Protein AF-B3MZW6-F1 (afdb_monomer_lite)

InterPro domains:
  IPR002181 Fibrinogen, alpha/beta/gamma chain, C-terminal globular domain [PF00147] (202-281)
  IPR002181 Fibrinogen, alpha/beta/gamma chain, C-terminal globular domain [PS51406] (181-281)
  IPR014716 Fibrinogen, alpha/beta/gamma chain, C-terminal globular, subdomain 1 [G3DSA:3.90.215.10] (98-284)
  IPR036056 Fibrinogen-like, C-terminal [SSF56496] (200-281)
  IPR050373 Fibrinogen C-terminal domain-containing protein [PTHR19143] (140-281)

Radius of gyration: 52.89 Å; chains: 1; bounding box: 131×51×150 Å

Organism: Drosophila ananassae (NCBI:txid7217)

Structure (mmCIF, N/CA/C/O backbone):
data_AF-B3MZW6-F1
#
_entry.id   AF-B3MZW6-F1
#
loop_
_atom_site.group_PDB
_atom_site.id
_atom_site.type_symbol
_atom_site.label_atom_id
_atom_site.label_alt_id
_atom_site.label_comp_id
_atom_site.label_asym_id
_atom_site.label_entity_id
_atom_site.label_seq_id
_atom_site.pdbx_PDB_ins_code
_atom_site.Cartn_x
_atom_site.Cartn_y
_atom_site.Cartn_z
_atom_site.occupancy
_atom_site.B_iso_or_equiv
_atom_site.auth_seq_id
_atom_site.auth_comp_id
_atom_site.auth_asym_id
_atom_site.auth_atom_id
_atom_site.pdbx_PDB_model_num
ATOM 1 N N . MET A 1 1 ? 26.100 -34.103 -34.563 1.00 40.66 1 MET A N 1
ATOM 2 C CA . MET A 1 1 ? 26.078 -34.242 -36.039 1.00 40.66 1 MET A CA 1
ATOM 3 C C . MET A 1 1 ? 27.331 -33.573 -36.585 1.00 40.66 1 MET A C 1
ATOM 5 O O . MET A 1 1 ? 27.747 -32.587 -35.992 1.00 40.66 1 MET A O 1
ATOM 9 N N . ILE A 1 2 ? 27.973 -34.129 -37.616 1.00 38.25 2 ILE A N 1
ATOM 10 C CA . ILE A 1 2 ? 29.274 -33.647 -38.118 1.00 38.25 2 ILE A CA 1
ATOM 11 C C . ILE A 1 2 ? 29.045 -32.911 -39.440 1.00 38.25 2 ILE A C 1
ATOM 13 O O . ILE A 1 2 ? 28.521 -33.504 -40.380 1.00 38.25 2 ILE A O 1
ATOM 17 N N . PHE A 1 3 ? 29.443 -31.640 -39.515 1.00 31.77 3 PHE A N 1
ATOM 18 C CA . PHE A 1 3 ? 29.425 -30.871 -40.761 1.00 31.77 3 PHE A CA 1
ATOM 19 C C . PHE A 1 3 ? 30.697 -31.164 -41.580 1.00 31.77 3 PHE A C 1
ATOM 21 O O . PHE A 1 3 ? 31.797 -31.054 -41.033 1.00 31.77 3 PHE A O 1
ATOM 28 N N . PRO A 1 4 ? 30.591 -31.530 -42.872 1.00 40.75 4 PRO A N 1
ATOM 29 C CA . PRO A 1 4 ? 31.757 -31.765 -43.715 1.00 40.75 4 PRO A CA 1
ATOM 30 C C . PRO A 1 4 ? 32.373 -30.436 -44.177 1.00 40.75 4 PRO A C 1
ATOM 32 O O . PRO A 1 4 ? 31.776 -29.695 -44.957 1.00 40.75 4 PRO A O 1
ATOM 35 N N . VAL A 1 5 ? 33.595 -30.145 -43.726 1.00 41.31 5 VAL A N 1
ATOM 36 C CA . VAL A 1 5 ? 34.389 -29.017 -44.239 1.00 41.31 5 VAL A CA 1
ATOM 37 C C . VAL A 1 5 ? 34.895 -29.363 -45.641 1.00 41.31 5 VAL A C 1
ATOM 39 O O . VAL A 1 5 ? 35.683 -30.293 -45.810 1.00 41.31 5 VAL A O 1
ATOM 42 N N . VAL A 1 6 ? 34.455 -28.611 -46.653 1.00 40.72 6 VAL A N 1
ATOM 43 C CA . VAL A 1 6 ? 34.886 -28.809 -48.046 1.00 40.72 6 VAL A CA 1
ATOM 44 C C . VAL A 1 6 ? 36.273 -28.197 -48.252 1.00 40.72 6 VAL A C 1
ATOM 46 O O . VAL A 1 6 ? 36.425 -26.998 -48.478 1.00 40.72 6 VAL A O 1
ATOM 49 N N . LEU A 1 7 ? 37.298 -29.045 -48.183 1.00 35.25 7 LEU A N 1
ATOM 50 C CA . LEU A 1 7 ? 38.681 -28.700 -48.514 1.00 35.25 7 LEU A CA 1
ATOM 51 C C . LEU A 1 7 ? 38.844 -28.547 -50.036 1.00 35.25 7 LEU A C 1
ATOM 53 O O . LEU A 1 7 ? 39.063 -29.522 -50.754 1.00 35.25 7 LEU A O 1
ATOM 57 N N . LEU A 1 8 ? 38.752 -27.310 -50.535 1.00 37.19 8 LEU A N 1
ATOM 58 C CA . LEU A 1 8 ? 39.084 -26.971 -51.923 1.00 37.19 8 LEU A CA 1
ATOM 59 C C . LEU A 1 8 ? 40.605 -27.013 -52.140 1.00 37.19 8 LEU A C 1
ATOM 61 O O . LEU A 1 8 ? 41.299 -26.001 -52.049 1.00 37.19 8 LEU A O 1
ATOM 65 N N . SER A 1 9 ? 41.132 -28.200 -52.439 1.00 40.62 9 SER A N 1
ATOM 66 C CA . SER A 1 9 ? 42.534 -28.393 -52.814 1.00 40.62 9 SER A CA 1
ATOM 67 C C . SER A 1 9 ? 42.806 -27.827 -54.213 1.00 40.62 9 SER A C 1
ATOM 69 O O . SER A 1 9 ? 42.625 -28.519 -55.217 1.00 40.62 9 SER A O 1
ATOM 71 N N . VAL A 1 10 ? 43.251 -26.570 -54.293 1.00 43.50 10 VAL A N 1
ATOM 72 C CA . VAL A 1 10 ? 43.685 -25.957 -55.558 1.00 43.50 10 VAL A CA 1
ATOM 73 C C . VAL A 1 10 ? 45.002 -26.599 -55.998 1.00 43.50 10 VAL A C 1
ATOM 75 O O . VAL A 1 10 ? 46.081 -26.235 -55.533 1.00 43.50 10 VAL A O 1
ATOM 78 N N . THR A 1 11 ? 44.924 -27.576 -56.901 1.00 42.22 11 THR A N 1
ATOM 79 C CA . THR A 1 11 ? 46.100 -28.190 -57.526 1.00 42.22 11 THR A CA 1
ATOM 80 C C . THR A 1 11 ? 46.767 -27.185 -58.459 1.00 42.22 11 THR A C 1
ATOM 82 O O . THR A 1 11 ? 46.321 -26.985 -59.590 1.00 42.22 11 THR A O 1
ATOM 85 N N . PHE A 1 12 ? 47.835 -26.549 -57.981 1.00 40.09 12 PHE A N 1
ATOM 86 C CA . PHE A 1 12 ? 48.619 -25.584 -58.747 1.00 40.09 12 PHE A CA 1
ATOM 87 C C . PHE A 1 12 ? 49.421 -26.305 -59.845 1.00 40.09 12 PHE A C 1
ATOM 89 O O . PHE A 1 12 ? 50.578 -26.680 -59.658 1.00 40.09 12 PHE A O 1
ATOM 96 N N . LEU A 1 13 ? 48.781 -26.549 -60.994 1.00 40.88 13 LEU A N 1
ATOM 97 C CA . LEU A 1 13 ? 49.430 -27.090 -62.189 1.00 40.88 13 LEU A CA 1
ATOM 98 C C . LEU A 1 13 ? 50.404 -26.048 -62.747 1.00 40.88 13 LEU A C 1
ATOM 100 O O . LEU A 1 13 ? 50.035 -25.186 -63.543 1.00 40.88 13 LEU A O 1
ATOM 104 N N . GLY A 1 14 ? 51.654 -26.136 -62.294 1.00 39.56 14 GLY A N 1
ATOM 105 C CA . GLY A 1 14 ? 52.754 -25.271 -62.703 1.00 39.56 14 GLY A CA 1
ATOM 106 C C . GLY A 1 14 ? 53.130 -25.462 -64.169 1.00 39.56 14 GLY A C 1
ATOM 107 O O . GLY A 1 14 ? 54.103 -26.147 -64.481 1.00 39.56 14 GLY A O 1
ATOM 108 N N . LEU A 1 15 ? 52.386 -24.819 -65.069 1.00 36.84 15 LEU A N 1
ATOM 109 C CA . LEU A 1 15 ? 52.834 -24.556 -66.431 1.00 36.84 15 LEU A CA 1
ATOM 110 C C . LEU A 1 15 ? 54.015 -23.581 -66.374 1.00 36.84 15 LEU A C 1
ATOM 112 O O . LEU A 1 15 ? 53.843 -22.365 -66.406 1.00 36.84 15 LEU A O 1
ATOM 116 N N . PHE A 1 16 ? 55.226 -24.135 -66.302 1.00 35.06 16 PHE A N 1
ATOM 117 C CA . PHE A 1 16 ? 56.477 -23.418 -66.543 1.00 35.06 16 PHE A CA 1
ATOM 118 C C . PHE A 1 16 ? 56.563 -22.993 -68.020 1.00 35.06 16 PHE A C 1
ATOM 120 O O . PHE A 1 16 ? 57.327 -23.544 -68.813 1.00 35.06 16 PHE A O 1
ATOM 127 N N . SER A 1 17 ? 55.787 -21.979 -68.403 1.00 38.22 17 SER A N 1
ATOM 128 C CA . SER A 1 17 ? 56.124 -21.150 -69.555 1.00 38.22 17 SER A CA 1
ATOM 129 C C . SER A 1 17 ? 57.350 -20.324 -69.175 1.00 38.22 17 SER A C 1
ATOM 131 O O . SER A 1 17 ? 57.230 -19.311 -68.487 1.00 38.22 17 SER A O 1
ATOM 133 N N . ALA A 1 18 ? 58.533 -20.779 -69.586 1.00 40.94 18 ALA A N 1
ATOM 134 C CA . ALA A 1 18 ? 59.780 -20.051 -69.396 1.00 40.94 18 ALA A CA 1
ATOM 135 C C . ALA A 1 18 ? 59.809 -18.801 -70.295 1.00 40.94 18 ALA A C 1
ATOM 137 O O . ALA A 1 18 ? 60.458 -18.779 -71.339 1.00 40.94 18 ALA A O 1
ATOM 138 N N . SER A 1 19 ? 59.090 -17.750 -69.892 1.00 38.69 19 SER A N 1
ATOM 139 C CA . SER A 1 19 ? 59.326 -16.402 -70.395 1.00 38.69 19 SER A CA 1
ATOM 140 C C . SER A 1 19 ? 60.716 -15.989 -69.931 1.00 38.69 19 SER A C 1
ATOM 142 O O . SER A 1 19 ? 60.921 -15.704 -68.749 1.00 38.69 19 SER A O 1
ATOM 144 N N . GLN A 1 20 ? 61.675 -16.007 -70.852 1.00 39.81 20 GLN A N 1
ATOM 145 C CA . GLN A 1 20 ? 63.033 -15.550 -70.603 1.00 39.81 20 GLN A CA 1
ATOM 146 C C . GLN A 1 20 ? 63.010 -14.027 -70.452 1.00 39.81 20 GLN A C 1
ATOM 148 O O . GLN A 1 20 ? 63.217 -13.294 -71.415 1.00 39.81 20 GLN A O 1
ATOM 153 N N . GLY A 1 21 ? 62.689 -13.569 -69.241 1.00 39.09 21 GLY A N 1
ATOM 154 C CA . GLY A 1 21 ? 62.811 -12.174 -68.856 1.00 39.09 21 GLY A CA 1
ATOM 155 C C . GLY A 1 21 ? 64.270 -11.773 -68.981 1.00 39.09 21 GLY A C 1
ATOM 156 O O . GLY A 1 21 ? 65.117 -12.247 -68.226 1.00 39.09 21 GLY A O 1
ATOM 157 N N . SER A 1 22 ? 64.566 -10.943 -69.972 1.00 41.94 22 SER A N 1
ATOM 158 C CA . SER A 1 22 ? 65.799 -10.181 -69.995 1.00 41.94 22 SER A CA 1
ATOM 159 C C . SER A 1 22 ? 65.722 -9.157 -68.870 1.00 41.94 22 SER A C 1
ATOM 161 O O . SER A 1 22 ? 64.914 -8.232 -68.941 1.00 41.94 22 SER A O 1
ATOM 163 N N . ASP A 1 23 ? 66.576 -9.308 -67.857 1.00 48.22 23 ASP A N 1
ATOM 164 C CA . ASP A 1 23 ? 66.904 -8.227 -66.924 1.00 48.22 23 ASP A CA 1
ATOM 165 C C . ASP A 1 23 ? 67.710 -7.151 -67.681 1.00 48.22 23 ASP A C 1
ATOM 167 O O . ASP A 1 23 ? 68.902 -6.943 -67.454 1.00 48.22 23 ASP A O 1
ATOM 171 N N . GLU A 1 24 ? 67.053 -6.479 -68.631 1.00 48.81 24 GLU A N 1
ATOM 172 C CA . GLU A 1 24 ? 67.493 -5.183 -69.129 1.00 48.81 24 GLU A CA 1
ATOM 173 C C . GLU A 1 24 ? 67.330 -4.196 -67.976 1.00 48.81 24 GLU A C 1
ATOM 175 O O . GLU A 1 24 ? 66.248 -3.674 -67.704 1.00 48.81 24 GLU A O 1
ATOM 180 N N . SER A 1 25 ? 68.425 -3.957 -67.259 1.00 54.03 25 SER A N 1
ATOM 181 C CA . SER A 1 25 ? 68.516 -2.827 -66.351 1.00 54.03 25 SER A CA 1
ATOM 182 C C . SER A 1 25 ? 68.416 -1.547 -67.179 1.00 54.03 25 SER A C 1
ATOM 184 O O . SER A 1 25 ? 69.373 -1.150 -67.842 1.00 54.03 25 SER A O 1
ATOM 186 N N . CYS A 1 26 ? 67.235 -0.922 -67.158 1.00 51.28 26 CYS A N 1
ATOM 187 C CA . CYS A 1 26 ? 66.922 0.323 -67.861 1.00 51.28 26 CYS A CA 1
ATOM 188 C C . CYS A 1 26 ? 67.719 1.518 -67.312 1.00 51.28 26 CYS A C 1
ATOM 190 O O . CYS A 1 26 ? 67.163 2.422 -66.695 1.00 51.28 26 CYS A O 1
ATOM 192 N N . TYR A 1 27 ? 69.026 1.526 -67.559 1.00 59.12 27 TYR A N 1
ATOM 193 C CA . TYR A 1 27 ? 69.884 2.694 -67.440 1.00 59.12 27 TYR A CA 1
ATOM 194 C C . TYR A 1 27 ? 69.720 3.546 -68.697 1.00 59.12 27 TYR A C 1
ATOM 196 O O . TYR A 1 27 ? 70.455 3.404 -69.675 1.00 59.12 27 TYR A O 1
ATOM 204 N N . LEU A 1 28 ? 68.715 4.417 -68.659 1.00 63.28 28 LEU A N 1
ATOM 205 C CA . LEU A 1 28 ? 68.629 5.568 -69.549 1.00 63.28 28 LEU A CA 1
ATOM 206 C C . LEU A 1 28 ? 69.824 6.502 -69.273 1.00 63.28 28 LEU A C 1
ATOM 208 O O . LEU A 1 28 ? 70.353 6.537 -68.160 1.00 63.28 28 LEU A O 1
ATOM 212 N N . SER A 1 29 ? 70.266 7.270 -70.270 1.00 65.50 29 SER A N 1
ATOM 213 C CA . SER A 1 29 ? 71.147 8.414 -69.997 1.00 65.50 29 SER A CA 1
ATOM 214 C C . SER A 1 29 ? 70.340 9.547 -69.356 1.00 65.50 29 SER A C 1
ATOM 216 O O . SER A 1 29 ? 69.155 9.670 -69.648 1.00 65.50 29 SER A O 1
ATOM 218 N N . GLU A 1 30 ? 70.963 10.412 -68.548 1.00 68.81 30 GLU A N 1
ATOM 219 C CA . GLU A 1 30 ? 70.274 11.522 -67.847 1.00 68.81 30 GLU A CA 1
ATOM 220 C C . GLU A 1 30 ? 69.387 12.357 -68.801 1.00 68.81 30 GLU A C 1
ATOM 222 O O . GLU A 1 30 ? 68.224 12.621 -68.517 1.00 68.81 30 GLU A O 1
ATOM 227 N N . GLU A 1 31 ? 69.892 12.654 -70.003 1.00 68.94 31 GLU A N 1
ATOM 228 C CA . GLU A 1 31 ? 69.176 13.368 -71.077 1.00 68.94 31 GLU A CA 1
ATOM 229 C C . GLU A 1 31 ? 67.913 12.628 -71.587 1.00 68.94 31 GLU A C 1
ATOM 231 O O . GLU A 1 31 ? 66.933 13.257 -71.977 1.00 68.94 31 GLU A O 1
ATOM 236 N N . GLN A 1 32 ? 67.896 11.290 -71.539 1.00 67.06 32 GLN A N 1
ATOM 237 C CA . GLN A 1 32 ? 66.731 10.459 -71.877 1.00 67.06 32 GLN A CA 1
ATOM 238 C C . GLN A 1 32 ? 65.770 10.279 -70.692 1.00 67.06 32 GLN A C 1
ATOM 240 O O . GLN A 1 32 ? 64.570 10.093 -70.908 1.00 67.06 32 GLN A O 1
ATOM 245 N N . GLU A 1 33 ? 66.266 10.337 -69.451 1.00 70.62 33 GLU A N 1
ATOM 246 C CA . GLU A 1 33 ? 65.410 10.390 -68.262 1.00 70.62 33 GLU A CA 1
ATOM 247 C C . GLU A 1 33 ? 64.618 11.701 -68.222 1.00 70.62 33 GLU A C 1
ATOM 249 O O . GLU A 1 33 ? 63.409 11.655 -68.000 1.00 70.62 33 GLU A O 1
ATOM 254 N N . ASP A 1 34 ? 65.251 12.840 -68.523 1.00 74.31 34 ASP A N 1
ATOM 255 C CA . ASP A 1 34 ? 64.592 14.152 -68.580 1.00 74.31 34 ASP A CA 1
ATOM 256 C C . ASP A 1 34 ? 63.523 14.233 -69.689 1.00 74.31 34 ASP A C 1
ATOM 258 O O . ASP A 1 34 ? 62.396 14.663 -69.421 1.00 74.31 34 ASP A O 1
ATOM 262 N N . ASP A 1 35 ? 63.809 13.758 -70.908 1.00 74.69 35 ASP A N 1
ATOM 263 C CA . ASP A 1 35 ? 62.818 13.686 -72.000 1.00 74.69 35 ASP A CA 1
ATOM 264 C C . ASP A 1 35 ? 61.629 12.774 -71.632 1.00 74.69 35 ASP A C 1
ATOM 266 O O . ASP A 1 35 ? 60.458 13.119 -71.836 1.00 74.69 35 ASP A O 1
ATOM 270 N N . CYS A 1 36 ? 61.908 11.612 -71.029 1.00 74.19 36 CYS A N 1
ATOM 271 C CA . CYS A 1 36 ? 60.875 10.692 -70.556 1.00 74.19 36 CYS A CA 1
ATOM 272 C C . CYS A 1 36 ? 60.046 11.314 -69.418 1.00 74.19 36 CYS A C 1
ATOM 274 O O . CYS A 1 36 ? 58.812 11.219 -69.414 1.00 74.19 36 CYS A O 1
ATOM 276 N N . ALA A 1 37 ? 60.693 12.015 -68.484 1.00 76.00 37 ALA A N 1
ATOM 277 C CA . ALA A 1 37 ? 60.047 12.726 -67.389 1.00 76.00 37 ALA A CA 1
ATOM 278 C C . ALA A 1 37 ? 59.168 13.878 -67.896 1.00 76.00 37 ALA A C 1
ATOM 280 O O . ALA A 1 37 ? 58.053 14.043 -67.397 1.00 76.00 37 ALA A O 1
ATOM 281 N N . ALA A 1 38 ? 59.593 14.625 -68.918 1.00 81.19 38 ALA A N 1
ATOM 282 C CA . ALA A 1 38 ? 58.803 15.698 -69.521 1.00 81.19 38 ALA A CA 1
ATOM 283 C C . ALA A 1 38 ? 57.456 15.199 -70.082 1.00 81.19 38 ALA A C 1
ATOM 285 O O . ALA A 1 38 ? 56.439 15.885 -69.946 1.00 81.19 38 ALA A O 1
ATOM 286 N N . VAL A 1 39 ? 57.422 13.985 -70.646 1.00 83.38 39 VAL A N 1
ATOM 287 C CA . VAL A 1 39 ? 56.194 13.343 -71.154 1.00 83.38 39 VAL A CA 1
ATOM 288 C C . VAL A 1 39 ? 55.394 12.654 -70.039 1.00 83.38 39 VAL A C 1
ATOM 290 O O . VAL A 1 39 ? 54.168 12.784 -69.983 1.00 83.38 39 VAL A O 1
ATOM 293 N N . CYS A 1 40 ? 56.056 11.938 -69.127 1.00 83.50 40 CYS A N 1
ATOM 294 C CA . CYS A 1 40 ? 55.387 11.116 -68.114 1.00 83.50 40 CYS A CA 1
ATOM 295 C C . CYS A 1 40 ? 54.897 11.917 -66.899 1.00 83.50 40 CYS A C 1
ATOM 297 O O . CYS A 1 40 ? 53.830 11.624 -66.352 1.00 83.50 40 CYS A O 1
ATOM 299 N N . TYR A 1 41 ? 55.625 12.947 -66.463 1.00 85.31 41 TYR A N 1
ATOM 300 C CA . TYR A 1 41 ? 55.282 13.716 -65.264 1.00 85.31 41 TYR A CA 1
ATOM 301 C C . TYR A 1 41 ? 53.912 14.418 -65.357 1.00 85.31 41 TYR A C 1
ATOM 303 O O . TYR A 1 41 ? 53.159 14.330 -64.385 1.00 85.31 41 TYR A O 1
ATOM 311 N N . PRO A 1 42 ? 53.490 15.033 -66.485 1.00 87.50 42 PRO A N 1
ATOM 312 C CA . PRO A 1 42 ? 52.123 15.543 -66.641 1.00 87.50 42 PRO A CA 1
ATOM 313 C C . PRO A 1 42 ? 51.026 14.480 -66.460 1.00 87.50 42 PRO A C 1
ATOM 315 O O . PRO A 1 42 ? 49.953 14.803 -65.950 1.00 87.50 42 PRO A O 1
ATOM 318 N N . ILE A 1 43 ? 51.298 13.224 -66.834 1.00 86.00 43 ILE A N 1
ATOM 319 C CA . ILE A 1 43 ? 50.364 12.088 -66.731 1.00 86.00 43 ILE A CA 1
ATOM 320 C C . ILE A 1 43 ? 50.318 11.546 -65.293 1.00 86.00 43 ILE A C 1
ATOM 322 O O . ILE A 1 43 ? 49.248 11.227 -64.776 1.00 86.00 43 ILE A O 1
ATOM 326 N N . VAL A 1 44 ? 51.470 11.478 -64.620 1.00 89.81 44 VAL A N 1
ATOM 327 C CA . VAL A 1 44 ? 51.616 10.893 -63.275 1.00 89.81 44 VAL A CA 1
ATOM 328 C C . VAL A 1 44 ? 51.309 11.900 -62.153 1.00 89.81 44 VAL A C 1
ATOM 330 O O . VAL A 1 44 ? 50.815 11.519 -61.094 1.00 89.81 44 VAL A O 1
ATOM 333 N N . LYS A 1 45 ? 51.507 13.206 -62.367 1.00 87.75 45 LYS A N 1
ATOM 334 C CA . LYS A 1 45 ? 51.264 14.269 -61.369 1.00 87.75 45 LYS A CA 1
ATOM 335 C C . LYS A 1 45 ? 49.830 14.316 -60.799 1.00 87.75 45 LYS A C 1
ATOM 337 O O . LYS A 1 45 ? 49.703 14.541 -59.591 1.00 87.75 45 LYS A O 1
ATOM 342 N N . PRO A 1 46 ? 48.749 14.092 -61.576 1.00 91.56 46 PRO A N 1
ATOM 343 C CA . PRO A 1 46 ? 47.403 13.919 -61.027 1.00 91.56 46 PRO A CA 1
ATOM 344 C C . PRO A 1 46 ? 47.275 12.686 -60.121 1.00 91.56 46 PRO A C 1
ATOM 346 O O . PRO A 1 46 ? 46.612 12.764 -59.088 1.00 91.56 46 PRO A O 1
ATOM 349 N N . LEU A 1 47 ? 47.941 11.577 -60.468 1.00 91.12 47 LEU A N 1
ATOM 350 C CA . LEU A 1 47 ? 47.935 10.343 -59.676 1.00 91.12 47 LEU A CA 1
ATOM 351 C C . LEU A 1 47 ? 48.688 10.527 -58.352 1.00 91.12 47 LEU A C 1
ATOM 353 O O . LEU A 1 47 ? 48.183 10.114 -57.315 1.00 91.12 47 LEU A O 1
ATOM 357 N N . LEU A 1 48 ? 49.831 11.222 -58.346 1.00 90.06 48 LEU A N 1
ATOM 358 C CA . LEU A 1 48 ? 50.577 11.534 -57.115 1.00 90.06 48 LEU A CA 1
ATOM 359 C C . LEU A 1 48 ? 49.732 12.333 -56.108 1.00 90.06 48 LEU A C 1
ATOM 361 O O . LEU A 1 48 ? 49.700 11.994 -54.929 1.00 90.06 48 LEU A O 1
ATOM 365 N N . ARG A 1 49 ? 48.966 13.328 -56.579 1.00 91.19 49 ARG A N 1
ATOM 366 C CA . ARG A 1 49 ? 47.992 14.064 -55.746 1.00 91.19 49 ARG A CA 1
ATOM 367 C C . ARG A 1 49 ? 46.830 13.194 -55.255 1.00 91.19 49 ARG A C 1
ATOM 369 O O . ARG A 1 49 ? 46.229 13.492 -54.226 1.00 91.19 49 ARG A O 1
ATOM 376 N N . TYR A 1 50 ? 46.484 12.138 -55.990 1.00 94.12 50 TYR A N 1
ATOM 377 C CA . TYR A 1 50 ? 45.480 11.171 -55.556 1.00 94.12 50 TYR A CA 1
ATOM 378 C C . TYR A 1 50 ? 46.041 10.235 -54.476 1.00 94.12 50 TYR A C 1
ATOM 380 O O . TYR A 1 50 ? 45.373 10.032 -53.468 1.00 94.12 50 TYR A O 1
ATOM 388 N N . PHE A 1 51 ? 47.284 9.757 -54.617 1.00 93.75 51 PHE A N 1
ATOM 389 C CA . PHE A 1 51 ? 47.992 8.986 -53.584 1.00 93.75 51 PHE A CA 1
ATOM 390 C C . PHE A 1 51 ? 48.189 9.776 -52.284 1.00 93.75 51 PHE A C 1
ATOM 392 O O . PHE A 1 51 ? 47.920 9.249 -51.210 1.00 93.75 51 PHE A O 1
ATOM 399 N N . GLU A 1 52 ? 48.570 11.054 -52.364 1.00 94.50 52 GLU A N 1
ATOM 400 C CA . GLU A 1 52 ? 48.644 11.956 -51.204 1.00 94.50 52 GLU A CA 1
ATOM 401 C C . GLU A 1 52 ? 47.305 11.998 -50.440 1.00 94.50 52 GLU A C 1
ATOM 403 O O . GLU A 1 52 ? 47.265 11.827 -49.221 1.00 94.50 52 GLU A O 1
ATOM 408 N N . LYS A 1 53 ? 46.189 12.107 -51.173 1.00 95.69 53 LYS A N 1
ATOM 409 C CA . LYS A 1 53 ? 44.828 12.122 -50.617 1.00 95.69 53 LYS A CA 1
ATOM 410 C C . LYS A 1 53 ? 44.300 10.746 -50.176 1.00 95.69 53 LYS A C 1
ATOM 412 O O . LYS A 1 53 ? 43.360 10.689 -49.383 1.00 95.69 53 LYS A O 1
ATOM 417 N N . ILE A 1 54 ? 44.870 9.645 -50.669 1.00 95.31 54 ILE A N 1
ATOM 418 C CA . ILE A 1 54 ? 44.640 8.299 -50.120 1.00 95.31 54 ILE A CA 1
ATOM 419 C C . ILE A 1 54 ? 45.332 8.203 -48.759 1.00 95.31 54 ILE A C 1
ATOM 421 O O . ILE A 1 54 ? 44.656 7.964 -47.767 1.00 95.31 54 ILE A O 1
ATOM 425 N N . ASN A 1 55 ? 46.628 8.516 -48.683 1.00 94.44 55 ASN A N 1
ATOM 426 C CA . ASN A 1 55 ? 47.405 8.447 -47.441 1.00 94.44 55 ASN A CA 1
ATOM 427 C C . ASN A 1 55 ? 46.811 9.332 -46.324 1.00 94.44 55 ASN A C 1
ATOM 429 O O . ASN A 1 55 ? 46.792 8.937 -45.155 1.00 94.44 55 ASN A O 1
ATOM 433 N N . GLU A 1 56 ? 46.284 10.512 -46.674 1.00 96.38 56 GLU A N 1
ATOM 434 C CA . GLU A 1 56 ? 45.538 11.382 -45.754 1.00 96.38 56 GLU A CA 1
ATOM 435 C C . GLU A 1 56 ? 44.292 10.674 -45.186 1.00 96.38 56 GLU A C 1
ATOM 437 O O . GLU A 1 56 ? 44.072 10.663 -43.974 1.00 96.38 56 GLU A O 1
ATOM 442 N N . LYS A 1 57 ? 43.493 10.034 -46.051 1.00 96.81 57 LYS A N 1
ATOM 443 C CA . LYS A 1 57 ? 42.287 9.293 -45.657 1.00 96.81 57 LYS A CA 1
ATOM 444 C C . LYS A 1 57 ? 42.597 8.037 -44.856 1.00 96.81 57 LYS A C 1
ATOM 446 O O . LYS A 1 57 ? 41.904 7.781 -43.879 1.00 96.81 57 LYS A O 1
ATOM 451 N N . ASP A 1 58 ? 43.623 7.281 -45.223 1.00 97.06 58 ASP A N 1
ATOM 452 C CA . ASP A 1 58 ? 44.027 6.080 -44.492 1.00 97.06 58 ASP A CA 1
ATOM 453 C C . ASP A 1 58 ? 44.497 6.448 -43.075 1.00 97.06 58 ASP A C 1
ATOM 455 O O . ASP A 1 58 ? 44.130 5.789 -42.102 1.00 97.06 58 ASP A O 1
ATOM 459 N N . SER A 1 59 ? 45.191 7.583 -42.930 1.00 96.94 59 SER A N 1
ATOM 460 C CA . SER A 1 59 ? 45.534 8.163 -41.623 1.00 96.94 59 SER A CA 1
ATOM 461 C C . SER A 1 59 ? 44.286 8.553 -40.812 1.00 96.94 59 SER A C 1
ATOM 463 O O . SER A 1 59 ? 44.218 8.276 -39.613 1.00 96.94 59 SER A O 1
ATOM 465 N N . GLN A 1 60 ? 43.269 9.148 -41.451 1.00 97.81 60 GLN A N 1
ATOM 466 C CA . GLN A 1 60 ? 41.981 9.461 -40.811 1.00 97.81 60 GLN A CA 1
ATOM 467 C C . GLN A 1 60 ? 41.215 8.188 -40.402 1.00 97.81 60 GLN A C 1
ATOM 469 O O . GLN A 1 60 ? 40.652 8.139 -39.311 1.00 97.81 60 GLN A O 1
ATOM 474 N N . ILE A 1 61 ? 41.226 7.140 -41.232 1.00 97.56 61 ILE A N 1
ATOM 475 C CA . ILE A 1 61 ? 40.585 5.845 -40.953 1.00 97.56 61 ILE A CA 1
ATOM 476 C C . ILE A 1 61 ? 41.250 5.158 -39.756 1.00 97.56 61 ILE A C 1
ATOM 478 O O . ILE A 1 61 ? 40.545 4.711 -38.853 1.00 97.56 61 ILE A O 1
ATOM 482 N N . LEU A 1 62 ? 42.585 5.122 -39.700 1.00 97.75 62 LEU A N 1
ATOM 483 C CA . LEU A 1 62 ? 43.333 4.559 -38.568 1.00 97.75 62 LEU A CA 1
ATOM 484 C C . LEU A 1 62 ? 43.034 5.299 -37.254 1.00 97.75 62 LEU A C 1
ATOM 486 O O . LEU A 1 62 ? 42.846 4.666 -36.213 1.00 97.75 62 LEU A O 1
ATOM 490 N N . GLN A 1 63 ? 42.934 6.631 -37.297 1.00 97.94 63 GLN A N 1
ATOM 491 C CA . GLN A 1 63 ? 42.565 7.430 -36.127 1.00 97.94 63 GLN A CA 1
ATOM 492 C C . GLN A 1 63 ? 41.113 7.159 -35.687 1.00 97.94 63 GLN A C 1
ATOM 494 O O . GLN A 1 63 ? 40.878 6.909 -34.508 1.00 97.94 63 GLN A O 1
ATOM 499 N N . LEU A 1 64 ? 40.154 7.095 -36.619 1.00 98.06 64 LEU A N 1
ATOM 500 C CA . LEU A 1 64 ? 38.757 6.748 -36.317 1.00 98.06 64 LEU A CA 1
ATOM 501 C C . LEU A 1 64 ? 38.606 5.324 -35.752 1.00 98.06 64 LEU A C 1
ATOM 503 O O . LEU A 1 64 ? 37.814 5.110 -34.835 1.00 98.06 64 LEU A O 1
ATOM 507 N N . GLN A 1 65 ? 39.376 4.351 -36.250 1.00 97.88 65 GLN A N 1
ATOM 508 C CA . GLN A 1 65 ? 39.410 2.987 -35.704 1.00 97.88 65 GLN A CA 1
ATOM 509 C C . GLN A 1 65 ? 39.904 2.973 -34.251 1.00 97.88 65 GLN A C 1
ATOM 511 O O . GLN A 1 65 ? 39.303 2.315 -33.398 1.00 97.88 65 GLN A O 1
ATOM 516 N N . LYS A 1 66 ? 40.964 3.735 -33.953 1.00 98.06 66 LYS A N 1
ATOM 517 C CA . LYS A 1 66 ? 41.495 3.892 -32.596 1.00 98.06 66 LYS A CA 1
ATOM 518 C C . LYS A 1 66 ? 40.472 4.551 -31.669 1.00 98.06 66 LYS A C 1
ATOM 520 O O . LYS A 1 66 ? 40.195 4.002 -30.603 1.00 98.06 66 LYS A O 1
ATOM 525 N N . ASP A 1 67 ? 39.877 5.668 -32.078 1.00 98.00 67 ASP A N 1
ATOM 526 C CA . ASP A 1 67 ? 38.916 6.408 -31.254 1.00 98.00 67 ASP A CA 1
ATOM 527 C C . ASP A 1 67 ? 37.648 5.585 -30.986 1.00 98.00 67 ASP A C 1
ATOM 529 O O . ASP A 1 67 ? 37.151 5.564 -29.858 1.00 98.00 67 ASP A O 1
ATOM 533 N N . ASN A 1 68 ? 37.177 4.812 -31.973 1.00 96.94 68 ASN A N 1
ATOM 534 C CA . ASN A 1 68 ? 36.076 3.871 -31.773 1.00 96.94 68 ASN A CA 1
ATOM 535 C C . ASN A 1 68 ? 36.450 2.745 -30.787 1.00 96.94 68 ASN A C 1
ATOM 537 O O . ASN A 1 68 ? 35.638 2.369 -29.944 1.00 96.94 68 ASN A O 1
ATOM 541 N N . SER A 1 69 ? 37.690 2.238 -30.823 1.00 97.50 69 SER A N 1
ATOM 542 C CA . SER A 1 69 ? 38.160 1.233 -29.853 1.00 97.50 69 SER A CA 1
ATOM 543 C C . SER A 1 69 ? 38.195 1.771 -28.412 1.00 97.50 69 SER A C 1
ATOM 545 O O . SER A 1 69 ? 37.817 1.069 -27.472 1.00 97.50 69 SER A O 1
ATOM 547 N N . GLU A 1 70 ? 38.563 3.045 -28.232 1.00 98.12 70 GLU A N 1
ATOM 548 C CA . GLU A 1 70 ? 38.543 3.710 -26.927 1.00 98.12 70 GLU A CA 1
ATOM 549 C C . GLU A 1 70 ? 37.104 3.989 -26.455 1.00 98.12 70 GLU A C 1
ATOM 551 O O . GLU A 1 70 ? 36.798 3.826 -25.271 1.00 98.12 70 GLU A O 1
ATOM 556 N N . LEU A 1 71 ? 36.200 4.351 -27.373 1.00 98.12 71 LEU A N 1
ATOM 557 C CA . LEU A 1 71 ? 34.777 4.549 -27.087 1.00 98.12 71 LEU A CA 1
A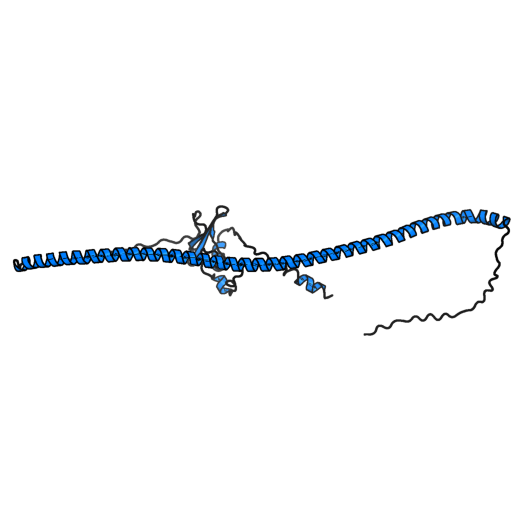TOM 558 C C . LEU A 1 71 ? 34.094 3.241 -26.655 1.00 98.12 71 LEU A C 1
ATOM 560 O O . LEU A 1 71 ? 33.403 3.233 -25.636 1.00 98.12 71 LEU A O 1
ATOM 564 N N . HIS A 1 72 ? 34.345 2.128 -27.355 1.00 97.44 72 HIS A N 1
ATOM 565 C CA . HIS A 1 72 ? 33.855 0.803 -26.958 1.00 97.44 72 HIS A CA 1
ATOM 566 C C . HIS A 1 72 ? 34.340 0.406 -25.557 1.00 97.44 72 HIS A C 1
ATOM 568 O O . HIS A 1 72 ? 33.547 -0.093 -24.756 1.00 97.44 72 HIS A O 1
ATOM 574 N N . LYS A 1 73 ? 35.609 0.681 -25.217 1.00 98.00 73 LYS A N 1
ATOM 575 C CA . LYS A 1 73 ? 36.112 0.442 -23.857 1.00 98.00 73 LYS A CA 1
ATOM 576 C C . LYS A 1 73 ? 35.383 1.305 -22.821 1.00 98.00 73 LYS A C 1
ATOM 578 O O . LYS A 1 73 ? 34.918 0.774 -21.818 1.00 98.00 73 LYS A O 1
ATOM 583 N N . LYS A 1 74 ? 35.240 2.613 -23.065 1.00 98.00 74 LYS A N 1
ATOM 584 C CA . LYS A 1 74 ? 34.524 3.534 -22.158 1.00 98.00 74 LYS A CA 1
ATOM 585 C C . LYS A 1 74 ? 33.064 3.127 -21.941 1.00 98.00 74 LYS A C 1
ATOM 587 O O . LYS A 1 74 ? 32.553 3.300 -20.838 1.00 98.00 74 LYS A O 1
ATOM 592 N N . PHE A 1 75 ? 32.412 2.576 -22.966 1.00 97.62 75 PHE A N 1
ATOM 593 C CA . PHE A 1 75 ? 31.057 2.040 -22.868 1.00 97.62 75 PHE A CA 1
ATOM 594 C C . PHE A 1 75 ? 30.995 0.823 -21.930 1.00 97.62 75 PHE A C 1
ATOM 596 O O . PHE A 1 75 ? 30.210 0.832 -20.983 1.00 97.62 75 PHE A O 1
ATOM 603 N N . ALA A 1 76 ? 31.880 -0.165 -22.111 1.00 97.44 76 ALA A N 1
ATOM 604 C CA . ALA A 1 76 ? 31.977 -1.327 -21.220 1.00 97.44 76 ALA A CA 1
ATOM 605 C C . ALA A 1 76 ? 32.327 -0.929 -19.768 1.00 97.44 76 ALA A C 1
ATOM 607 O O . ALA A 1 76 ? 31.671 -1.370 -18.824 1.00 97.44 76 ALA A O 1
ATOM 608 N N . ASP A 1 77 ? 33.289 -0.013 -19.590 1.00 97.69 77 ASP A N 1
ATOM 609 C CA . ASP A 1 77 ? 33.678 0.552 -18.288 1.00 97.69 77 ASP A CA 1
ATOM 610 C C . ASP A 1 77 ? 32.538 1.348 -17.607 1.00 97.69 77 ASP A C 1
ATOM 612 O O . ASP A 1 77 ? 32.628 1.630 -16.407 1.00 97.69 77 ASP A O 1
ATOM 616 N N . SER A 1 78 ? 31.497 1.769 -18.342 1.00 95.62 78 SER A N 1
ATOM 617 C CA . SER A 1 78 ? 30.278 2.372 -17.776 1.00 95.62 78 SER A CA 1
ATOM 618 C C . SER A 1 78 ? 29.242 1.305 -17.443 1.00 95.62 78 SER A C 1
ATOM 620 O O . SER A 1 78 ? 28.777 1.257 -16.309 1.00 95.62 78 SER A O 1
ATOM 622 N N . GLN A 1 79 ? 28.954 0.402 -18.385 1.00 97.25 79 GLN A N 1
ATOM 623 C CA . GLN A 1 79 ? 27.986 -0.684 -18.220 1.00 97.25 79 GLN A CA 1
ATOM 624 C C . GLN A 1 79 ? 28.292 -1.546 -16.982 1.00 97.25 79 GLN A C 1
ATOM 626 O O . GLN A 1 79 ? 27.384 -1.866 -16.217 1.00 97.25 79 GLN A O 1
ATOM 631 N N . GLN A 1 80 ? 29.572 -1.837 -16.725 1.00 97.06 80 GLN A N 1
ATOM 632 C CA . GLN A 1 80 ? 30.022 -2.530 -15.513 1.00 97.06 80 GLN A CA 1
ATOM 633 C C . GLN A 1 80 ? 29.678 -1.757 -14.225 1.00 97.06 80 GLN A C 1
ATOM 635 O O . GLN A 1 80 ? 29.180 -2.341 -13.265 1.00 97.06 80 GLN A O 1
ATOM 640 N N . LYS A 1 81 ? 29.887 -0.433 -14.201 1.00 97.50 81 LYS A N 1
ATOM 641 C CA . LYS A 1 81 ? 29.555 0.414 -13.038 1.00 97.50 81 LYS A CA 1
ATOM 642 C C . LYS A 1 81 ? 28.052 0.534 -12.825 1.00 97.50 81 LYS A C 1
ATOM 644 O O . LYS A 1 81 ? 27.610 0.708 -11.694 1.00 97.50 81 LYS A O 1
ATOM 649 N N . ASP A 1 82 ? 27.267 0.488 -13.895 1.00 96.88 82 ASP A N 1
ATOM 650 C CA . ASP A 1 82 ? 25.811 0.513 -13.803 1.00 96.88 82 ASP A CA 1
ATOM 651 C C . ASP A 1 82 ? 25.279 -0.827 -13.266 1.00 96.88 82 ASP A C 1
ATOM 653 O O . ASP A 1 82 ? 24.475 -0.824 -12.335 1.00 96.88 82 ASP A O 1
ATOM 657 N N . LEU A 1 83 ? 25.830 -1.963 -13.711 1.00 97.06 83 LEU A N 1
ATOM 658 C CA . LEU A 1 83 ? 25.565 -3.286 -13.128 1.00 97.06 83 LEU A CA 1
ATOM 659 C C . LEU A 1 83 ? 25.918 -3.349 -11.627 1.00 97.06 83 LEU A C 1
ATOM 661 O O . LEU A 1 83 ? 25.139 -3.865 -10.825 1.00 97.06 83 LEU A O 1
ATOM 665 N N . GLU A 1 84 ? 27.053 -2.769 -11.224 1.00 97.06 84 GLU A N 1
ATOM 666 C CA . GLU A 1 84 ? 27.442 -2.647 -9.811 1.00 97.06 84 GLU A CA 1
ATOM 667 C C . GLU A 1 84 ? 26.434 -1.817 -8.996 1.00 97.06 84 GLU A C 1
ATOM 669 O O . GLU A 1 84 ? 26.089 -2.209 -7.879 1.00 97.06 84 GLU A O 1
ATOM 674 N N . LYS A 1 85 ? 25.896 -0.716 -9.548 1.00 97.62 85 LYS A N 1
ATOM 675 C CA . LYS A 1 85 ? 24.826 0.068 -8.896 1.00 97.62 85 LYS A CA 1
ATOM 676 C C . LYS A 1 85 ? 23.551 -0.754 -8.726 1.00 97.62 85 LYS A C 1
ATOM 678 O O . LYS A 1 85 ? 23.016 -0.773 -7.621 1.00 97.62 85 LYS A O 1
ATOM 683 N N . TYR A 1 86 ? 23.088 -1.462 -9.759 1.00 95.50 86 TYR A N 1
ATOM 684 C CA . TYR A 1 86 ? 21.898 -2.320 -9.656 1.00 95.50 86 TYR A CA 1
ATOM 685 C C . TYR A 1 86 ? 22.082 -3.417 -8.592 1.00 95.50 86 TYR A C 1
ATOM 687 O O . TYR A 1 86 ? 21.213 -3.613 -7.742 1.00 95.50 86 TYR A O 1
ATOM 695 N N . ALA A 1 87 ? 23.265 -4.037 -8.526 1.00 96.56 87 ALA A N 1
ATOM 696 C CA . ALA A 1 87 ? 23.615 -5.004 -7.482 1.00 96.56 87 ALA A CA 1
ATOM 697 C C . ALA A 1 87 ? 23.742 -4.398 -6.064 1.00 96.56 87 ALA A C 1
ATOM 699 O O . ALA A 1 87 ? 23.774 -5.143 -5.079 1.00 96.56 87 ALA A O 1
ATOM 700 N N . HIS A 1 88 ? 23.840 -3.071 -5.930 1.00 97.12 88 HIS A N 1
ATOM 701 C CA . HIS A 1 88 ? 23.736 -2.353 -4.656 1.00 97.12 88 HIS A CA 1
ATOM 702 C C . HIS A 1 88 ? 22.291 -1.950 -4.323 1.00 97.12 88 HIS A C 1
ATOM 704 O O . HIS A 1 88 ? 21.908 -2.034 -3.156 1.00 97.12 88 HIS A O 1
ATOM 710 N N . ILE A 1 89 ? 21.492 -1.570 -5.323 1.00 96.44 89 ILE A N 1
ATOM 711 C CA . ILE A 1 89 ? 20.069 -1.221 -5.185 1.00 96.44 89 ILE A CA 1
ATOM 712 C C . ILE A 1 89 ? 19.268 -2.440 -4.700 1.00 96.44 89 ILE A C 1
ATOM 714 O O . ILE A 1 89 ? 18.670 -2.370 -3.629 1.00 96.44 89 ILE A O 1
ATOM 718 N N . SER A 1 90 ? 19.420 -3.598 -5.352 1.00 96.19 90 SER A N 1
ATOM 719 C CA . SER A 1 90 ? 18.772 -4.863 -4.954 1.00 96.19 90 SER A CA 1
ATOM 720 C C . SER A 1 90 ? 19.067 -5.282 -3.499 1.00 96.19 90 SER A C 1
ATOM 722 O O . SER A 1 90 ? 18.199 -5.780 -2.774 1.00 96.19 90 SER A O 1
ATOM 724 N N . LYS A 1 91 ? 20.285 -5.011 -3.004 1.00 97.75 91 LYS A N 1
ATOM 725 C CA . LYS A 1 91 ? 20.652 -5.253 -1.594 1.00 97.75 91 LYS A CA 1
ATOM 726 C C . LYS A 1 91 ? 19.964 -4.278 -0.637 1.00 97.75 91 LYS A C 1
ATOM 728 O O . LYS A 1 91 ? 19.606 -4.673 0.471 1.00 97.75 91 LYS A O 1
ATOM 733 N N . LEU A 1 92 ? 19.789 -3.020 -1.046 1.00 97.62 92 LEU A N 1
ATOM 734 C CA . LEU A 1 92 ? 19.090 -2.003 -0.263 1.00 97.62 92 LEU A CA 1
ATOM 735 C C . LEU A 1 92 ? 17.584 -2.294 -0.194 1.00 97.62 92 LEU A C 1
ATOM 737 O O . LEU A 1 92 ? 17.001 -2.179 0.879 1.00 97.62 92 LEU A O 1
ATOM 741 N N . GLU A 1 93 ? 16.982 -2.739 -1.296 1.00 96.31 93 GLU A N 1
ATOM 742 C CA . GLU A 1 93 ? 15.577 -3.167 -1.377 1.00 96.31 93 GLU A CA 1
ATOM 743 C C . GLU A 1 93 ? 15.317 -4.385 -0.480 1.00 96.31 93 GLU A C 1
ATOM 745 O O . GLU A 1 93 ? 14.411 -4.362 0.353 1.00 96.31 93 GLU A O 1
ATOM 750 N N . THR A 1 94 ? 16.189 -5.398 -0.537 1.00 97.06 94 THR A N 1
ATOM 751 C CA . THR A 1 94 ? 16.136 -6.563 0.366 1.00 97.06 94 THR A CA 1
ATOM 752 C C . THR A 1 94 ? 16.192 -6.139 1.842 1.00 97.06 94 THR A C 1
ATOM 754 O O . THR A 1 94 ? 15.385 -6.588 2.661 1.00 97.06 94 THR A O 1
ATOM 757 N N . ALA A 1 95 ? 17.110 -5.229 2.191 1.00 97.31 95 ALA A N 1
ATOM 758 C CA . ALA A 1 95 ? 17.251 -4.714 3.553 1.00 97.31 95 ALA A CA 1
ATOM 759 C C . ALA A 1 95 ? 16.054 -3.846 3.995 1.00 97.31 95 ALA A C 1
ATOM 761 O O . ALA A 1 95 ? 15.659 -3.890 5.163 1.00 97.31 95 ALA A O 1
ATOM 762 N N . TYR A 1 96 ? 15.449 -3.089 3.075 1.00 96.00 96 TYR A N 1
ATOM 763 C CA . TYR A 1 96 ? 14.234 -2.313 3.323 1.00 96.00 96 TYR A CA 1
ATOM 764 C C . TYR A 1 96 ? 13.036 -3.227 3.612 1.00 96.00 96 TYR A C 1
ATOM 766 O O . TYR A 1 96 ? 12.338 -3.019 4.604 1.00 96.00 96 TYR A O 1
ATOM 774 N N . LEU A 1 97 ? 12.849 -4.293 2.825 1.00 95.62 97 LEU A N 1
ATOM 775 C CA . LEU A 1 97 ? 11.793 -5.289 3.039 1.00 95.62 97 LEU A CA 1
ATOM 776 C C . LEU A 1 97 ? 11.954 -6.030 4.378 1.00 95.62 97 LEU A C 1
ATOM 778 O O . LEU A 1 97 ? 10.963 -6.300 5.060 1.00 95.62 97 LEU A O 1
ATOM 782 N N . GLU A 1 98 ? 13.184 -6.333 4.805 1.00 96.94 98 GLU A N 1
ATOM 783 C CA . GLU A 1 98 ? 13.445 -6.835 6.162 1.00 96.94 98 GLU A CA 1
ATOM 784 C C . GLU A 1 98 ? 13.062 -5.821 7.249 1.00 96.94 98 GLU A C 1
ATOM 786 O O . GLU A 1 98 ? 12.421 -6.186 8.239 1.00 96.94 98 GLU A O 1
ATOM 791 N N . LEU A 1 99 ? 13.437 -4.550 7.082 1.00 97.38 99 LEU A N 1
ATOM 792 C CA . LEU A 1 99 ? 13.131 -3.494 8.047 1.00 97.38 99 LEU A CA 1
ATOM 793 C C . LEU A 1 99 ? 11.617 -3.252 8.158 1.00 97.38 99 LEU A C 1
ATOM 795 O O . LEU A 1 99 ? 11.100 -3.101 9.264 1.00 97.38 99 LEU A O 1
ATOM 799 N N . GLN A 1 100 ? 10.898 -3.294 7.035 1.00 95.62 100 GLN A N 1
ATOM 800 C CA . GLN A 1 100 ? 9.443 -3.162 6.965 1.00 95.62 100 GLN A CA 1
ATOM 801 C C . GLN A 1 100 ? 8.725 -4.328 7.666 1.00 95.62 100 GLN A C 1
ATOM 803 O O . GLN A 1 100 ? 7.784 -4.096 8.427 1.00 95.62 100 GLN A O 1
ATOM 808 N N . LYS A 1 101 ? 9.209 -5.570 7.505 1.00 95.81 101 LYS A N 1
ATOM 809 C CA . LYS A 1 101 ? 8.704 -6.740 8.254 1.00 95.81 101 LYS A CA 1
ATOM 810 C C . LYS A 1 101 ? 8.900 -6.579 9.766 1.00 95.81 101 LYS A C 1
ATOM 812 O O . LYS A 1 101 ? 7.973 -6.830 10.531 1.00 95.81 101 LYS A O 1
ATOM 817 N N . ARG A 1 102 ? 10.075 -6.104 10.203 1.00 96.62 102 ARG A N 1
ATOM 818 C CA . ARG A 1 102 ? 10.358 -5.820 11.626 1.00 96.62 102 ARG A CA 1
ATOM 819 C C . ARG A 1 102 ? 9.500 -4.673 12.171 1.00 96.62 102 ARG A C 1
ATOM 821 O O . ARG A 1 102 ? 9.065 -4.737 13.314 1.00 96.62 102 ARG A O 1
ATOM 828 N N . HIS A 1 103 ? 9.232 -3.644 11.367 1.00 96.56 103 HIS A N 1
ATOM 829 C CA . HIS A 1 103 ? 8.322 -2.559 11.739 1.00 96.56 103 HIS A CA 1
ATOM 830 C C . HIS A 1 103 ? 6.892 -3.073 11.969 1.00 96.56 103 HIS A C 1
ATOM 832 O O . HIS A 1 103 ? 6.287 -2.713 12.975 1.00 96.56 103 HIS A O 1
ATOM 838 N N . TRP A 1 104 ? 6.385 -3.955 11.101 1.00 93.94 104 TRP A N 1
ATOM 839 C CA . TRP A 1 104 ? 5.045 -4.536 11.243 1.00 93.94 104 TRP A CA 1
ATOM 840 C C . TRP A 1 104 ? 4.913 -5.419 12.499 1.00 93.94 104 TRP A C 1
ATOM 842 O O . TRP A 1 104 ? 3.960 -5.264 13.254 1.00 93.94 104 TRP A O 1
ATOM 852 N N . ASP A 1 105 ? 5.910 -6.263 12.788 1.00 97.00 105 ASP A N 1
ATOM 853 C CA . ASP A 1 105 ? 5.987 -7.071 14.022 1.00 97.00 105 ASP A CA 1
ATOM 854 C C . ASP A 1 105 ? 5.995 -6.214 15.309 1.00 97.00 105 ASP A C 1
ATOM 856 O O . ASP A 1 105 ? 5.383 -6.578 16.314 1.00 97.00 105 ASP A O 1
ATOM 860 N N . VAL A 1 106 ? 6.649 -5.048 15.280 1.00 97.62 106 VAL A N 1
ATOM 861 C CA . VAL A 1 106 ? 6.620 -4.080 16.390 1.00 97.62 106 VAL A CA 1
ATOM 862 C C . VAL A 1 106 ? 5.269 -3.358 16.478 1.00 97.62 106 VAL A C 1
ATOM 864 O O . VAL A 1 106 ? 4.797 -3.099 17.585 1.00 97.62 106 VAL A O 1
ATOM 867 N N . GLN A 1 107 ? 4.635 -3.056 15.342 1.00 97.38 107 GLN A N 1
ATOM 868 C CA . GLN A 1 107 ? 3.340 -2.373 15.275 1.00 97.38 107 GLN A CA 1
ATOM 869 C C . GLN A 1 107 ? 2.195 -3.248 15.816 1.00 97.38 107 GLN A C 1
ATOM 871 O O . GLN A 1 107 ? 1.413 -2.770 16.635 1.00 97.38 107 GLN A O 1
ATOM 876 N N . ASP A 1 108 ? 2.145 -4.529 15.439 1.00 96.38 108 ASP A N 1
ATOM 877 C CA . ASP A 1 108 ? 1.214 -5.525 15.993 1.00 96.38 108 ASP A CA 1
ATOM 878 C C . ASP A 1 108 ? 1.345 -5.613 17.525 1.00 96.38 108 ASP A C 1
ATOM 880 O O . ASP A 1 108 ? 0.380 -5.423 18.269 1.00 96.38 108 ASP A O 1
ATOM 884 N N . LYS A 1 109 ? 2.574 -5.773 18.030 1.00 97.38 109 LYS A N 1
ATOM 885 C CA . LYS A 1 109 ? 2.844 -5.815 19.478 1.00 97.38 109 LYS A CA 1
ATOM 886 C C . LYS A 1 109 ? 2.463 -4.517 20.188 1.00 97.38 109 LYS A C 1
ATOM 888 O O . LYS A 1 109 ? 2.028 -4.565 21.338 1.00 97.38 109 LYS A O 1
ATOM 893 N N . PHE A 1 110 ? 2.593 -3.367 19.527 1.00 96.81 110 PHE A N 1
ATOM 894 C CA . PHE A 1 110 ? 2.127 -2.089 20.062 1.00 96.81 110 PHE A CA 1
ATOM 895 C C . PHE A 1 110 ? 0.593 -2.038 20.160 1.00 96.81 110 PHE A C 1
ATOM 897 O O . PHE A 1 110 ? 0.072 -1.666 21.210 1.00 96.81 110 PHE A O 1
ATOM 904 N N . GLN A 1 111 ? -0.132 -2.487 19.130 1.00 95.06 111 GLN A N 1
ATOM 905 C CA . GLN A 1 111 ? -1.599 -2.569 19.143 1.00 95.06 111 GLN A CA 1
ATOM 906 C C . GLN A 1 111 ? -2.108 -3.541 20.224 1.00 95.06 111 GLN A C 1
ATOM 908 O O . GLN A 1 111 ? -2.993 -3.185 21.005 1.00 95.06 111 GLN A O 1
ATOM 913 N N . GLN A 1 112 ? -1.488 -4.718 20.364 1.00 97.06 112 GLN A N 1
ATOM 914 C CA . GLN A 1 112 ? -1.799 -5.672 21.438 1.00 97.06 112 GLN A CA 1
ATOM 915 C C . GLN A 1 112 ? -1.542 -5.085 22.838 1.00 97.06 112 GLN A C 1
ATOM 917 O O . GLN A 1 112 ? -2.333 -5.295 23.760 1.00 97.06 112 GLN A O 1
ATOM 922 N N . LEU A 1 113 ? -0.455 -4.326 23.025 1.00 97.88 113 LEU A N 1
ATOM 923 C CA . LEU A 1 113 ? -0.193 -3.618 24.284 1.00 97.88 113 LEU A CA 1
ATOM 924 C C . LEU A 1 113 ? -1.230 -2.517 24.550 1.00 97.88 113 LEU A C 1
ATOM 926 O O . LEU A 1 113 ? -1.654 -2.358 25.693 1.00 97.88 113 LEU A O 1
ATOM 930 N N . GLN A 1 114 ? -1.668 -1.794 23.518 1.00 97.19 114 GLN A N 1
ATOM 931 C CA . GLN A 1 114 ? -2.675 -0.738 23.626 1.00 97.19 114 GLN A CA 1
ATOM 932 C C . GLN A 1 114 ? -4.056 -1.293 24.023 1.00 97.19 114 GLN A C 1
ATOM 934 O O . GLN A 1 114 ? -4.675 -0.759 24.944 1.00 97.19 114 GLN A O 1
ATOM 939 N N . SER A 1 115 ? -4.489 -2.408 23.425 1.00 94.44 115 SER A N 1
ATOM 940 C CA . SER A 1 115 ? -5.691 -3.151 23.845 1.00 94.44 115 SER A CA 1
ATOM 941 C C . SER A 1 115 ? -5.599 -3.583 25.317 1.00 94.44 115 SER A C 1
ATOM 943 O O . SER A 1 115 ? -6.480 -3.272 26.120 1.00 94.44 115 SER A O 1
ATOM 945 N N . ARG A 1 116 ? -4.475 -4.186 25.729 1.00 97.25 116 ARG A N 1
ATOM 946 C CA . ARG A 1 116 ? -4.271 -4.616 27.124 1.00 97.25 116 ARG A CA 1
ATOM 947 C C . ARG A 1 116 ? -4.220 -3.463 28.133 1.00 97.25 116 ARG A C 1
ATOM 949 O O . ARG A 1 116 ? -4.476 -3.688 29.315 1.00 97.25 116 ARG A O 1
ATOM 956 N N . ILE A 1 117 ? -3.891 -2.242 27.707 1.00 97.25 117 ILE A N 1
ATOM 957 C CA . ILE A 1 117 ? -4.002 -1.041 28.549 1.00 97.25 117 ILE A CA 1
ATOM 958 C C . ILE A 1 117 ? -5.480 -0.677 28.755 1.00 97.25 117 ILE A C 1
ATOM 960 O O . ILE A 1 117 ? -5.882 -0.450 29.896 1.00 97.25 117 ILE A O 1
ATOM 964 N N . GLN A 1 118 ? -6.301 -0.710 27.700 1.00 95.38 118 GLN A N 1
ATOM 965 C CA . GLN A 1 118 ? -7.747 -0.462 27.794 1.00 95.38 118 GLN A CA 1
ATOM 966 C C . GLN A 1 118 ? -8.455 -1.493 28.692 1.00 95.38 118 GLN A C 1
ATOM 968 O O . GLN A 1 118 ? -9.290 -1.113 29.516 1.00 95.38 118 GLN A O 1
ATOM 973 N N . ASP A 1 119 ? -8.070 -2.773 28.624 1.00 95.88 119 ASP A N 1
ATOM 974 C CA . ASP A 1 119 ? -8.562 -3.814 29.543 1.00 95.88 119 ASP A CA 1
ATOM 975 C C . ASP A 1 119 ? -8.264 -3.474 31.011 1.00 95.88 119 ASP A C 1
ATOM 977 O O . ASP A 1 119 ? -9.134 -3.575 31.879 1.00 95.88 119 ASP A O 1
ATOM 981 N N . VAL A 1 120 ? -7.035 -3.034 31.307 1.00 97.56 120 VAL A N 1
ATOM 982 C CA . VAL A 1 120 ? -6.620 -2.640 32.663 1.00 97.56 120 VAL A CA 1
ATOM 983 C C . VAL A 1 120 ? -7.384 -1.403 33.146 1.00 97.56 120 VAL A C 1
ATOM 985 O O . VAL A 1 120 ? -7.740 -1.330 34.324 1.00 97.56 120 VAL A O 1
ATOM 988 N N . GLU A 1 121 ? -7.693 -0.450 32.266 1.00 97.19 121 GLU A N 1
ATOM 989 C CA . GLU A 1 121 ? -8.528 0.710 32.598 1.00 97.19 121 GLU A CA 1
ATOM 990 C C . GLU A 1 121 ? -9.995 0.324 32.850 1.00 97.19 121 GLU A C 1
ATOM 992 O O . GLU A 1 121 ? -10.586 0.787 33.831 1.00 97.19 121 GLU A O 1
ATOM 997 N N . SER A 1 122 ? -10.554 -0.592 32.052 1.00 95.81 122 SER A N 1
ATOM 998 C CA . SER A 1 122 ? -11.893 -1.164 32.252 1.00 95.81 122 SER A CA 1
ATOM 999 C C . SER A 1 122 ? -11.998 -1.913 33.585 1.00 95.81 122 SER A C 1
ATOM 1001 O O . SER A 1 122 ? -12.878 -1.621 34.400 1.00 95.81 122 SER A O 1
ATOM 1003 N N . LEU A 1 123 ? -11.052 -2.810 33.882 1.00 96.94 123 LEU A N 1
ATOM 1004 C CA . LEU A 1 123 ? -10.989 -3.535 35.156 1.00 96.94 123 LEU A CA 1
ATOM 1005 C C . LEU A 1 123 ? -10.848 -2.579 36.352 1.00 96.94 123 LEU A C 1
ATOM 1007 O O . LEU A 1 123 ? -11.505 -2.758 37.376 1.00 96.94 123 LEU A O 1
ATOM 1011 N N . LYS A 1 124 ? -10.053 -1.513 36.216 1.00 97.62 124 LYS A N 1
ATOM 1012 C CA . LYS A 1 124 ? -9.897 -0.462 37.235 1.00 97.62 124 LYS A CA 1
ATOM 1013 C C . LYS A 1 124 ? -11.188 0.335 37.469 1.00 97.62 124 LYS A C 1
ATOM 1015 O O . LYS A 1 124 ? -11.439 0.750 38.601 1.00 97.62 124 LYS A O 1
ATOM 1020 N N . ALA A 1 125 ? -12.017 0.537 36.444 1.00 95.19 125 ALA A N 1
ATOM 1021 C CA . ALA A 1 125 ? -13.347 1.128 36.596 1.00 95.19 125 ALA A CA 1
ATOM 1022 C C . ALA A 1 125 ? -14.328 0.162 37.288 1.00 95.19 125 ALA A C 1
ATOM 1024 O O . ALA A 1 125 ? -15.042 0.569 38.206 1.00 95.19 125 ALA A O 1
ATOM 1025 N N . GLN A 1 126 ? -14.308 -1.124 36.921 1.00 96.56 126 GLN A N 1
ATOM 1026 C CA . GLN A 1 126 ? -15.125 -2.164 37.559 1.00 96.56 126 GLN A CA 1
ATOM 1027 C C . GLN A 1 126 ? -14.786 -2.334 39.050 1.00 96.56 126 GLN A C 1
ATOM 1029 O O . GLN A 1 126 ? -15.695 -2.401 39.874 1.00 96.56 126 GLN A O 1
ATOM 1034 N N . ILE A 1 127 ? -13.497 -2.321 39.418 1.00 97.44 127 ILE A N 1
ATOM 1035 C CA . ILE A 1 127 ? -13.047 -2.384 40.819 1.00 97.44 127 ILE A CA 1
ATOM 1036 C C . ILE A 1 127 ? -13.610 -1.210 41.633 1.00 97.44 127 ILE A C 1
ATOM 1038 O O . ILE A 1 127 ? -14.194 -1.441 42.688 1.00 97.44 127 ILE A O 1
ATOM 1042 N N . LYS A 1 128 ? -13.525 0.032 41.129 1.00 97.31 128 LYS A N 1
ATOM 1043 C CA . LYS A 1 128 ? -14.115 1.207 41.803 1.00 97.31 128 LYS A CA 1
ATOM 1044 C C . LYS A 1 128 ? -15.621 1.060 42.029 1.00 97.31 128 LYS A C 1
ATOM 1046 O O . LYS A 1 128 ? -16.109 1.357 43.118 1.00 97.31 128 LYS A O 1
ATOM 1051 N N . LEU A 1 129 ? -16.355 0.588 41.018 1.00 96.56 129 LEU A N 1
ATOM 1052 C CA . LEU A 1 129 ? -17.795 0.354 41.135 1.00 96.56 129 LEU A CA 1
ATOM 1053 C C . LEU A 1 129 ? -18.097 -0.712 42.201 1.00 96.56 129 LEU A C 1
ATOM 1055 O O . LEU A 1 129 ? -19.027 -0.546 42.989 1.00 96.56 129 LEU A O 1
ATOM 1059 N N . LEU A 1 130 ? -17.281 -1.766 42.282 1.00 96.12 130 LEU A N 1
ATOM 1060 C CA . LEU A 1 130 ? -17.398 -2.801 43.309 1.00 96.12 130 LEU A CA 1
ATOM 1061 C C . LEU A 1 130 ? -17.105 -2.246 44.716 1.00 96.12 130 LEU A C 1
ATOM 1063 O O . LEU A 1 130 ? -17.847 -2.525 45.655 1.00 96.12 130 LEU A O 1
ATOM 1067 N N . GLU A 1 131 ? -16.083 -1.397 44.871 1.00 96.88 131 GLU A N 1
ATOM 1068 C CA . GLU A 1 131 ? -15.781 -0.687 46.125 1.00 96.88 131 GLU A CA 1
ATOM 1069 C C . GLU A 1 131 ? -16.923 0.247 46.563 1.00 96.88 131 GLU A C 1
ATOM 1071 O O . GLU A 1 131 ? -17.153 0.437 47.760 1.00 96.88 131 GLU A O 1
ATOM 1076 N N . GLU A 1 132 ? -17.636 0.870 45.623 1.00 95.12 132 GLU A N 1
ATOM 1077 C CA . GLU A 1 132 ? -18.825 1.689 45.901 1.00 95.12 132 GLU A CA 1
ATOM 1078 C C . GLU A 1 132 ? -20.029 0.828 46.298 1.00 95.12 132 GLU A C 1
ATOM 1080 O O . GLU A 1 132 ? -20.678 1.123 47.305 1.00 95.12 132 GLU A O 1
ATOM 1085 N N . GLN A 1 133 ? -20.275 -0.281 45.594 1.00 95.25 133 GLN A N 1
ATOM 1086 C CA . GLN A 1 133 ? -21.321 -1.249 45.939 1.00 95.25 133 GLN A CA 1
ATOM 1087 C C . GLN A 1 133 ? -21.099 -1.869 47.326 1.00 95.25 133 GLN A C 1
ATOM 1089 O O 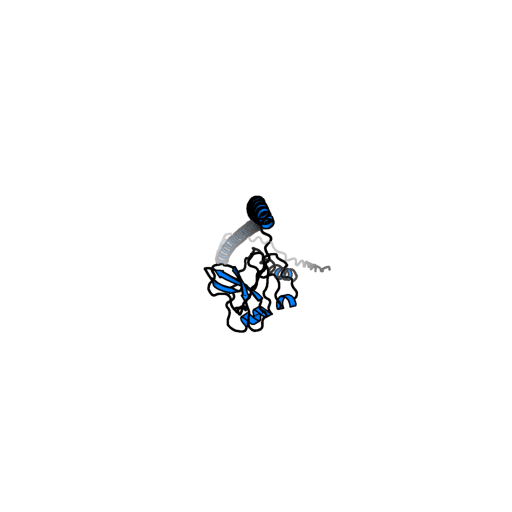. GLN A 1 133 ? -22.036 -1.926 48.119 1.00 95.25 133 GLN A O 1
ATOM 1094 N N . ILE A 1 134 ? -19.866 -2.264 47.667 1.00 94.94 134 ILE A N 1
ATOM 1095 C CA . ILE A 1 134 ? -19.515 -2.809 48.990 1.00 94.94 134 ILE A CA 1
ATOM 1096 C C . ILE A 1 134 ? -19.743 -1.763 50.092 1.00 94.94 134 ILE A C 1
ATOM 1098 O O . ILE A 1 134 ? -20.341 -2.076 51.125 1.00 94.94 134 ILE A O 1
ATOM 1102 N N . ARG A 1 135 ? -19.336 -0.502 49.874 1.00 93.94 135 ARG A N 1
ATOM 1103 C CA . ARG A 1 135 ? -19.583 0.598 50.827 1.00 93.94 135 ARG A CA 1
ATOM 1104 C C . ARG A 1 135 ? -21.075 0.884 51.012 1.00 93.94 135 ARG A C 1
ATOM 1106 O O . ARG A 1 135 ? -21.510 1.097 52.144 1.00 93.94 135 ARG A O 1
ATOM 1113 N N . ALA A 1 136 ? -21.859 0.866 49.934 1.00 90.38 136 ALA A N 1
ATOM 1114 C CA . ALA A 1 136 ? -23.308 1.033 49.996 1.00 90.38 136 ALA 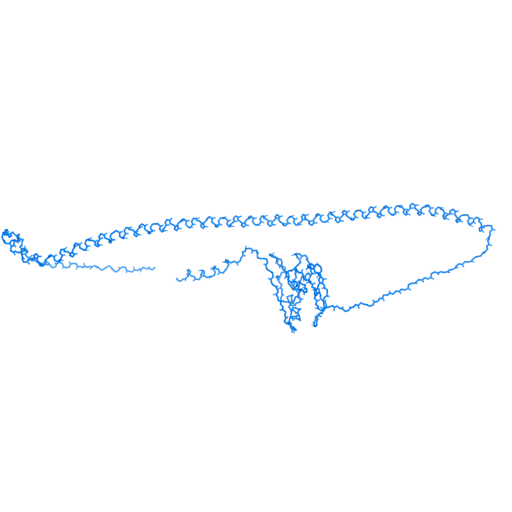A CA 1
ATOM 1115 C C . ALA A 1 136 ? -23.978 -0.126 50.754 1.00 90.38 136 ALA A C 1
ATOM 1117 O O . ALA A 1 136 ? -24.752 0.122 51.680 1.00 90.38 136 ALA A O 1
ATOM 1118 N N . LEU A 1 137 ? -23.622 -1.372 50.421 1.00 89.94 137 LEU A N 1
ATOM 1119 C CA . LEU A 1 137 ? -24.160 -2.579 51.047 1.00 89.94 137 LEU A CA 1
ATOM 1120 C C . LEU A 1 137 ? -23.893 -2.589 52.558 1.00 89.94 137 LEU A C 1
ATOM 1122 O O . LEU A 1 137 ? -24.836 -2.734 53.337 1.00 89.94 137 LEU A O 1
ATOM 1126 N N . ASN A 1 138 ? -22.646 -2.339 52.975 1.00 88.25 138 ASN A N 1
ATOM 1127 C CA . ASN A 1 138 ? -22.268 -2.327 54.390 1.00 88.25 138 ASN A CA 1
ATOM 1128 C C . ASN A 1 138 ? -23.057 -1.266 55.184 1.00 88.25 138 ASN A C 1
ATOM 1130 O O . ASN A 1 138 ? -23.619 -1.555 56.242 1.00 88.25 138 ASN A O 1
ATOM 1134 N N . LYS A 1 139 ? -23.201 -0.060 54.615 1.00 86.88 139 LYS A N 1
ATOM 1135 C CA . LYS A 1 139 ? -24.007 1.017 55.205 1.00 86.88 139 LYS A CA 1
ATOM 1136 C C . LYS A 1 139 ? -25.494 0.654 55.288 1.00 86.88 139 LYS A C 1
ATOM 1138 O O . LYS A 1 139 ? -26.157 1.032 56.252 1.00 86.88 139 LYS A O 1
ATOM 1143 N N . THR A 1 140 ? -26.035 -0.092 54.318 1.00 82.94 140 THR A N 1
ATOM 1144 C CA . THR A 1 140 ? -27.415 -0.602 54.409 1.00 82.94 140 THR A CA 1
ATOM 1145 C C . THR A 1 140 ? -27.579 -1.710 55.446 1.00 82.94 140 THR A C 1
ATOM 1147 O O . THR A 1 140 ? -28.607 -1.717 56.117 1.00 82.94 140 THR A O 1
ATOM 1150 N N . SER A 1 141 ? -26.591 -2.590 55.658 1.00 79.50 141 SER A N 1
ATOM 1151 C CA . SER A 1 141 ? -26.660 -3.593 56.731 1.00 79.50 141 SER A CA 1
ATOM 1152 C C . SER A 1 141 ? -26.584 -2.968 58.125 1.00 79.50 141 SER A C 1
ATOM 1154 O O . SER A 1 141 ? -27.370 -3.354 58.986 1.00 79.50 141 SER A O 1
ATOM 1156 N N . GLU A 1 142 ? -25.737 -1.956 58.344 1.00 77.00 142 GLU A N 1
ATOM 1157 C CA . GLU A 1 142 ? -25.726 -1.193 59.603 1.00 77.00 142 GLU A CA 1
ATOM 1158 C C . GLU A 1 142 ? -27.092 -0.540 59.865 1.00 77.00 142 GLU A C 1
ATOM 1160 O O . GLU A 1 142 ? -27.683 -0.725 60.932 1.00 77.00 142 GLU A O 1
ATOM 1165 N N . LEU A 1 143 ? -27.647 0.159 58.865 1.00 75.62 143 LEU A N 1
ATOM 1166 C CA . LEU A 1 143 ? -28.956 0.805 58.989 1.00 75.62 143 LEU A CA 1
ATOM 1167 C C . LEU A 1 143 ? -30.094 -0.203 59.210 1.00 75.62 143 LEU A C 1
ATOM 1169 O O . LEU A 1 143 ? -31.035 0.098 59.941 1.00 75.62 143 LEU A O 1
ATOM 1173 N N . ALA A 1 144 ? -30.024 -1.382 58.586 1.00 73.50 144 ALA A N 1
ATOM 1174 C CA . ALA A 1 144 ? -31.016 -2.441 58.741 1.00 73.50 144 ALA A CA 1
ATOM 1175 C C . ALA A 1 144 ? -30.941 -3.102 60.123 1.00 73.50 144 ALA A C 1
ATOM 1177 O O . ALA A 1 144 ? -31.983 -3.342 60.723 1.00 73.50 144 ALA A O 1
ATOM 1178 N N . VAL A 1 145 ? -29.744 -3.350 60.668 1.00 77.38 145 VAL A N 1
ATOM 1179 C CA . VAL A 1 145 ? -29.583 -3.889 62.031 1.00 77.38 145 VAL A CA 1
ATOM 1180 C C . VAL A 1 145 ? -30.120 -2.902 63.070 1.00 77.38 145 VAL A C 1
ATOM 1182 O O . VAL A 1 145 ? -30.890 -3.309 63.939 1.00 77.38 145 VAL A O 1
ATOM 1185 N N . VAL A 1 146 ? -29.800 -1.607 62.947 1.00 77.38 146 VAL A N 1
ATOM 1186 C CA . VAL A 1 146 ? -30.336 -0.569 63.846 1.00 77.38 146 VAL A CA 1
ATOM 1187 C C . VAL A 1 146 ? -31.858 -0.476 63.726 1.00 77.38 146 VAL A C 1
ATOM 1189 O O . VAL A 1 146 ? -32.549 -0.628 64.731 1.00 77.38 146 VAL A O 1
ATOM 1192 N N . LYS A 1 147 ? -32.404 -0.3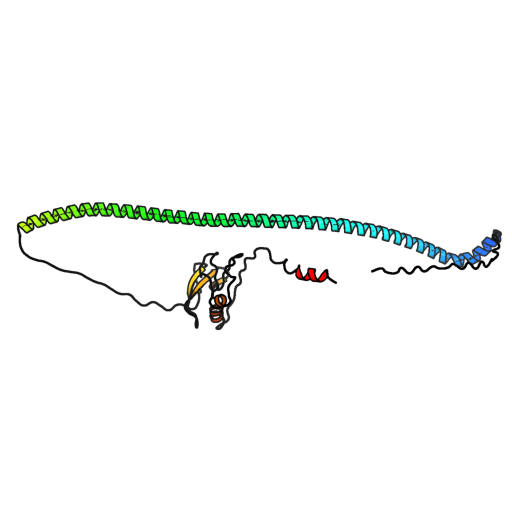24 62.511 1.00 78.44 147 LYS A N 1
ATOM 1193 C CA . LYS A 1 147 ? -33.859 -0.215 62.306 1.00 78.44 147 LYS A CA 1
ATOM 1194 C C . LYS A 1 147 ? -34.624 -1.471 62.708 1.00 78.44 147 LYS A C 1
ATOM 1196 O O . LYS A 1 147 ? -35.729 -1.347 63.220 1.00 78.44 147 LYS A O 1
ATOM 1201 N N . ASN A 1 148 ? -34.065 -2.665 62.519 1.00 75.69 148 ASN A N 1
ATOM 1202 C CA . ASN A 1 148 ? -34.690 -3.903 62.988 1.00 75.69 148 ASN A CA 1
ATOM 1203 C C . ASN A 1 148 ? -34.646 -4.003 64.519 1.00 75.69 148 ASN A C 1
ATOM 1205 O O . ASN A 1 148 ? -35.606 -4.486 65.110 1.00 75.69 148 ASN A O 1
ATOM 1209 N N . GLY A 1 149 ? -33.590 -3.502 65.170 1.00 76.81 149 GLY A N 1
ATOM 1210 C CA . GLY A 1 149 ? -33.530 -3.366 66.627 1.00 76.81 149 GLY A CA 1
ATOM 1211 C C . GLY A 1 149 ? -34.569 -2.379 67.171 1.00 76.81 149 GLY A C 1
ATOM 1212 O O . GLY A 1 149 ? -35.296 -2.709 68.105 1.00 76.81 149 GLY A O 1
ATOM 1213 N N . GLU A 1 150 ? -34.699 -1.201 66.554 1.00 79.62 150 GLU A N 1
ATOM 1214 C CA . GLU A 1 150 ? -35.727 -0.204 66.887 1.00 79.62 150 GLU A CA 1
ATOM 1215 C C . GLU A 1 150 ? -37.143 -0.739 66.634 1.00 79.62 150 GLU A C 1
ATOM 1217 O O . GLU A 1 150 ? -38.014 -0.619 67.493 1.00 79.62 150 GLU A O 1
ATOM 1222 N N . MET A 1 151 ? -37.376 -1.377 65.485 1.00 79.50 151 MET A N 1
ATOM 1223 C CA . MET A 1 151 ? -38.657 -1.983 65.122 1.00 79.50 151 MET A CA 1
ATOM 1224 C C . MET A 1 151 ? -39.029 -3.119 66.075 1.00 79.50 151 MET A C 1
ATOM 1226 O O . MET A 1 151 ? -40.160 -3.143 66.545 1.00 79.50 151 MET A O 1
ATOM 1230 N N . LEU A 1 152 ? -38.092 -3.998 66.443 1.00 82.94 152 LEU A N 1
ATOM 1231 C CA . LEU A 1 152 ? -38.328 -5.055 67.428 1.00 82.94 152 LEU A CA 1
ATOM 1232 C C . LEU A 1 152 ? -38.592 -4.476 68.827 1.00 82.94 152 LEU A C 1
ATOM 1234 O O . LEU A 1 152 ? -39.495 -4.939 69.517 1.00 82.94 152 LEU A O 1
ATOM 1238 N N . ALA A 1 153 ? -37.866 -3.431 69.236 1.00 81.56 153 ALA A N 1
ATOM 1239 C CA . ALA A 1 153 ? -38.103 -2.741 70.505 1.00 81.56 153 ALA A CA 1
ATOM 1240 C C . ALA A 1 153 ? -39.454 -2.003 70.537 1.00 81.56 153 ALA A C 1
ATOM 1242 O O . ALA A 1 153 ? -40.069 -1.905 71.600 1.00 81.56 153 ALA A O 1
ATOM 1243 N N . ASN A 1 154 ? -39.929 -1.506 69.391 1.00 80.88 154 ASN A N 1
ATOM 1244 C CA . ASN A 1 154 ? -41.237 -0.870 69.242 1.00 80.88 154 ASN A CA 1
ATOM 1245 C C . ASN A 1 154 ? -42.368 -1.901 69.150 1.00 80.88 154 ASN A C 1
ATOM 1247 O O . ASN A 1 154 ? -43.376 -1.722 69.822 1.00 80.88 154 ASN A O 1
ATOM 1251 N N . GLN A 1 155 ? -42.185 -3.013 68.429 1.00 81.44 155 GLN A N 1
ATOM 1252 C CA . GLN A 1 155 ? -43.119 -4.143 68.425 1.00 81.44 155 GLN A CA 1
ATOM 1253 C C . GLN A 1 155 ? -43.258 -4.745 69.823 1.00 81.44 155 GLN A C 1
ATOM 1255 O O . GLN A 1 155 ? -44.376 -4.947 70.271 1.00 81.44 155 GLN A O 1
ATOM 1260 N N . LEU A 1 156 ? -42.159 -4.944 70.558 1.00 82.25 156 LEU A N 1
ATOM 1261 C CA . LEU A 1 156 ? -42.209 -5.416 71.944 1.00 82.25 156 LEU A CA 1
ATOM 1262 C C . LEU A 1 156 ? -42.956 -4.424 72.856 1.00 82.25 156 LEU A C 1
ATOM 1264 O O . LEU A 1 156 ? -43.665 -4.841 73.770 1.00 82.25 156 LEU A O 1
ATOM 1268 N N . ARG A 1 157 ? -42.849 -3.114 72.590 1.00 83.31 157 ARG A N 1
ATOM 1269 C CA . ARG A 1 157 ? -43.611 -2.071 73.296 1.00 83.31 157 ARG A CA 1
ATOM 1270 C C . ARG A 1 157 ? -45.105 -2.131 72.953 1.00 83.31 157 ARG A C 1
ATOM 1272 O O . ARG A 1 157 ? -45.921 -2.214 73.866 1.00 83.31 157 ARG A O 1
ATOM 1279 N N . GLU A 1 158 ? -45.448 -2.182 71.666 1.00 76.88 158 GLU A N 1
ATOM 1280 C CA . GLU A 1 158 ? -46.821 -2.386 71.185 1.00 76.88 158 GLU A CA 1
ATOM 1281 C C . GLU A 1 158 ? -47.428 -3.692 71.696 1.00 76.88 158 GLU A C 1
ATOM 1283 O O . GLU A 1 158 ? -48.625 -3.746 71.942 1.00 76.88 158 GLU A O 1
ATOM 1288 N N . GLU A 1 159 ? -46.645 -4.759 71.836 1.00 73.50 159 GLU A N 1
ATOM 1289 C CA . GLU A 1 159 ? -47.129 -6.069 72.265 1.00 73.50 159 GLU A CA 1
ATOM 1290 C C . GLU A 1 159 ? -47.359 -6.100 73.782 1.00 73.50 159 GLU A C 1
ATOM 1292 O O . GLU A 1 159 ? -48.368 -6.635 74.234 1.00 73.50 159 GLU A O 1
ATOM 1297 N N . ILE A 1 160 ? -46.540 -5.387 74.565 1.00 73.25 160 ILE A N 1
ATOM 1298 C CA . ILE A 1 160 ? -46.833 -5.064 75.973 1.00 73.25 160 ILE A CA 1
ATOM 1299 C C . ILE A 1 160 ? -48.115 -4.215 76.102 1.00 73.25 160 ILE A C 1
ATOM 1301 O O . ILE A 1 160 ? -48.864 -4.377 77.068 1.00 73.25 160 ILE A O 1
ATOM 1305 N N . GLU A 1 161 ? -48.421 -3.343 75.137 1.00 71.62 161 GLU A N 1
ATOM 1306 C CA . GLU A 1 161 ? -49.664 -2.557 75.126 1.00 71.62 161 GLU A CA 1
ATOM 1307 C C . GLU A 1 161 ? -50.875 -3.334 74.572 1.00 71.62 161 GLU A C 1
ATOM 1309 O O . GLU A 1 161 ? -51.974 -3.198 75.108 1.00 71.62 161 GLU A O 1
ATOM 1314 N N . LYS A 1 162 ? -50.701 -4.246 73.609 1.00 68.38 162 LYS A N 1
ATOM 1315 C CA . LYS A 1 162 ? -51.739 -5.171 73.106 1.00 68.38 162 LYS A CA 1
ATOM 1316 C C . LYS A 1 162 ? -52.077 -6.263 74.120 1.00 68.38 162 LYS A C 1
ATOM 1318 O O . LYS A 1 162 ? -53.243 -6.623 74.251 1.00 68.38 162 LYS A O 1
ATOM 1323 N N . LEU A 1 163 ? -51.115 -6.699 74.935 1.00 58.22 163 LEU A N 1
ATOM 1324 C CA . LEU A 1 163 ? -51.370 -7.527 76.122 1.00 58.22 163 LEU A CA 1
ATOM 1325 C C . LEU A 1 163 ? -52.157 -6.775 77.215 1.00 58.22 163 LEU A C 1
ATOM 1327 O O . LEU A 1 163 ? -52.768 -7.416 78.068 1.00 58.22 163 LEU A O 1
ATOM 1331 N N . ARG A 1 164 ? -52.219 -5.434 77.164 1.00 55.28 164 ARG A N 1
ATOM 1332 C CA . ARG A 1 164 ? -53.176 -4.610 77.932 1.00 55.28 164 ARG A CA 1
ATOM 1333 C C . ARG A 1 164 ? -54.478 -4.304 77.172 1.00 55.28 164 ARG A C 1
ATOM 1335 O O . ARG A 1 164 ? -55.411 -3.797 77.787 1.00 55.28 164 ARG A O 1
ATOM 1342 N N . SER A 1 165 ? -54.557 -4.576 75.866 1.00 59.81 165 SER A N 1
ATOM 1343 C CA . SER A 1 165 ? -55.650 -4.142 74.978 1.00 59.81 165 SER A CA 1
ATOM 1344 C C . SER A 1 165 ? -55.974 -5.155 73.862 1.00 59.81 165 SER A C 1
ATOM 1346 O O . SER A 1 165 ? -55.878 -4.880 72.666 1.00 59.81 165 SER A O 1
ATOM 1348 N N . LEU A 1 166 ? -56.413 -6.357 74.247 1.00 39.56 166 LEU A N 1
ATOM 1349 C CA . LEU A 1 166 ? -56.869 -7.383 73.299 1.00 39.56 166 LEU A CA 1
ATOM 1350 C C . LEU A 1 166 ? -58.189 -6.967 72.610 1.00 39.56 166 LEU A C 1
ATOM 1352 O O . LEU A 1 166 ? -59.264 -7.095 73.193 1.00 39.56 166 LEU A O 1
ATOM 1356 N N . GLY A 1 167 ? -58.104 -6.472 71.363 1.00 35.31 167 GLY A N 1
ATOM 1357 C CA . GLY A 1 167 ? -59.211 -5.743 70.715 1.00 35.31 167 GLY A CA 1
ATOM 1358 C C . GLY A 1 167 ? -59.293 -5.735 69.173 1.00 35.31 167 GLY A C 1
ATOM 1359 O O . GLY A 1 167 ? -59.630 -4.698 68.622 1.00 35.31 167 GLY A O 1
ATOM 1360 N N . ARG A 1 168 ? -59.094 -6.887 68.499 1.00 35.19 168 ARG A N 1
ATOM 1361 C CA . ARG A 1 168 ? -59.472 -7.204 67.081 1.00 35.19 168 ARG A CA 1
ATOM 1362 C C . ARG A 1 168 ? -58.775 -6.500 65.874 1.00 35.19 168 ARG A C 1
ATOM 1364 O O . ARG A 1 168 ? -58.734 -5.288 65.776 1.00 35.19 168 ARG A O 1
ATOM 1371 N N . SER A 1 169 ? -58.348 -7.345 64.910 1.00 33.88 169 SER A N 1
ATOM 1372 C CA . SER A 1 169 ? -58.384 -7.273 63.410 1.00 33.88 169 SER A CA 1
ATOM 1373 C C . SER A 1 169 ? -58.544 -5.933 62.644 1.00 33.88 169 SER A C 1
ATOM 1375 O O . SER A 1 169 ? -59.421 -5.156 62.998 1.00 33.88 169 SER A O 1
ATOM 1377 N N . GLY A 1 170 ? -57.926 -5.687 61.467 1.00 31.88 170 GLY A N 1
ATOM 1378 C CA . GLY A 1 170 ? -56.972 -6.468 60.633 1.00 31.88 170 GLY A CA 1
ATOM 1379 C C . GLY A 1 170 ? -57.129 -6.236 59.095 1.00 31.88 170 GLY A C 1
ATOM 1380 O O . GLY A 1 170 ? -58.245 -5.971 58.666 1.00 31.88 170 GLY A O 1
ATOM 1381 N N . GLU A 1 171 ? -56.052 -6.421 58.292 1.00 30.55 171 GLU A N 1
ATOM 1382 C CA . GLU A 1 171 ? -56.003 -6.482 56.783 1.00 30.55 171 GLU A CA 1
ATOM 1383 C C . GLU A 1 171 ? -56.291 -5.145 56.013 1.00 30.55 171 GLU A C 1
ATOM 1385 O O . GLU A 1 171 ? -56.788 -4.220 56.642 1.00 30.55 171 GLU A O 1
ATOM 1390 N N . ARG A 1 172 ? -56.043 -4.866 54.701 1.00 29.98 172 ARG A N 1
ATOM 1391 C CA . ARG A 1 172 ? -55.247 -5.339 53.501 1.00 29.98 172 ARG A CA 1
ATOM 1392 C C . ARG A 1 172 ? -55.334 -4.208 52.400 1.00 29.98 172 ARG A C 1
ATOM 1394 O O . ARG A 1 172 ? -56.109 -3.288 52.626 1.00 29.98 172 ARG A O 1
ATOM 1401 N N . SER A 1 173 ? -54.697 -4.128 51.204 1.00 30.11 173 SER A N 1
ATOM 1402 C CA . SER A 1 173 ? -53.593 -4.803 50.455 1.00 30.11 173 SER A CA 1
ATOM 1403 C C . SER A 1 173 ? -53.178 -4.014 49.163 1.00 30.11 173 SER A C 1
ATOM 1405 O O . SER A 1 173 ? -53.900 -3.114 48.758 1.00 30.11 173 SER A O 1
ATOM 1407 N N . ASN A 1 174 ? -52.054 -4.411 48.524 1.00 27.94 174 ASN A N 1
ATOM 1408 C CA . ASN A 1 174 ? -51.656 -4.473 47.072 1.00 27.94 174 ASN A CA 1
ATOM 1409 C C . ASN A 1 174 ? -52.708 -4.262 45.925 1.00 27.94 174 ASN A C 1
ATOM 1411 O O . ASN A 1 174 ? -53.891 -4.412 46.235 1.00 27.94 174 ASN A O 1
ATOM 1415 N N . PRO A 1 175 ? -52.346 -4.186 44.594 1.00 51.28 175 PRO A N 1
ATOM 1416 C CA . PRO A 1 175 ? -51.049 -3.957 43.871 1.00 51.28 175 PRO A CA 1
ATOM 1417 C C . PRO A 1 175 ? -51.143 -3.204 42.473 1.00 51.28 175 PRO A C 1
ATOM 1419 O O . PRO A 1 175 ? -52.131 -2.535 42.203 1.00 51.28 175 PRO A O 1
ATOM 1422 N N . GLU A 1 176 ? -50.134 -3.408 41.584 1.00 28.88 176 GLU A N 1
ATOM 1423 C CA . GLU A 1 176 ? -50.116 -3.378 40.076 1.00 28.88 176 GLU A CA 1
ATOM 1424 C C . GLU A 1 176 ? -50.174 -2.007 39.327 1.00 28.88 176 GLU A C 1
ATOM 1426 O O . GLU A 1 176 ? -50.857 -1.092 39.763 1.00 28.88 176 GLU A O 1
ATOM 1431 N N . ALA A 1 177 ? -49.333 -1.672 38.317 1.00 29.98 177 ALA A N 1
ATOM 1432 C CA . ALA A 1 177 ? -48.930 -2.264 37.002 1.00 29.98 177 ALA A CA 1
ATOM 1433 C C . ALA A 1 177 ? -49.891 -1.854 35.839 1.00 29.98 177 ALA A C 1
ATOM 1435 O O . ALA A 1 177 ? -51.042 -1.546 36.107 1.00 29.98 177 ALA A O 1
ATOM 1436 N N . THR A 1 178 ? -49.561 -1.747 34.533 1.00 31.58 178 THR A N 1
ATOM 1437 C CA . THR A 1 178 ? -48.392 -2.084 33.666 1.00 31.58 178 THR A CA 1
ATOM 1438 C C . THR A 1 178 ? -48.467 -1.250 32.349 1.00 31.58 178 THR A C 1
ATOM 1440 O O . THR A 1 178 ? -49.478 -0.580 32.164 1.00 31.58 178 THR A O 1
ATOM 1443 N N . ALA A 1 179 ? -47.493 -1.337 31.410 1.00 31.31 179 ALA A N 1
ATOM 1444 C CA . ALA A 1 179 ? -47.686 -1.522 29.933 1.00 31.31 179 ALA A CA 1
ATOM 1445 C C . ALA A 1 179 ? -46.527 -0.993 29.036 1.00 31.31 179 ALA A C 1
ATOM 1447 O O . ALA A 1 179 ? -45.746 -0.139 29.443 1.00 31.31 179 ALA A O 1
ATOM 1448 N N . GLN A 1 180 ? -46.441 -1.500 27.793 1.00 30.42 180 GLN A N 1
ATOM 1449 C CA . GLN A 1 180 ? -45.462 -1.143 26.741 1.00 30.42 180 GLN A CA 1
ATOM 1450 C C . GLN A 1 180 ? -46.145 -0.556 25.482 1.00 30.42 180 GLN A C 1
ATOM 1452 O O . GLN A 1 180 ? -47.363 -0.645 25.336 1.00 30.42 180 GLN A O 1
ATOM 1457 N N . ALA A 1 181 ? -45.357 -0.018 24.538 1.00 30.22 181 ALA A N 1
ATOM 1458 C CA . ALA A 1 181 ? -45.813 0.502 23.239 1.00 30.22 181 ALA A CA 1
ATOM 1459 C C . ALA A 1 181 ? -45.082 -0.152 22.039 1.00 30.22 181 ALA A C 1
ATOM 1461 O O . ALA A 1 181 ? -44.043 -0.788 22.205 1.00 30.22 181 ALA A O 1
ATOM 1462 N N . LYS A 1 182 ? -45.638 -0.003 20.824 1.00 34.19 182 LYS A N 1
ATOM 1463 C CA . LYS A 1 182 ? -45.081 -0.535 19.559 1.00 34.19 182 LYS A CA 1
ATOM 1464 C C . LYS A 1 182 ? -43.919 0.322 19.028 1.00 34.19 182 LYS A C 1
ATOM 1466 O O . LYS A 1 182 ? -43.924 1.534 19.217 1.00 34.19 182 LYS A O 1
ATOM 1471 N N . GLY A 1 183 ? -42.967 -0.307 18.330 1.00 42.22 183 GLY A N 1
ATOM 1472 C CA . GLY A 1 183 ? -41.799 0.358 17.731 1.00 42.22 183 GLY A CA 1
ATOM 1473 C C . GLY A 1 183 ? -41.985 0.847 16.277 1.00 42.22 183 GLY A C 1
ATOM 1474 O O . GLY A 1 183 ? -43.000 0.518 15.658 1.00 42.22 183 GLY A O 1
ATOM 1475 N N . PRO A 1 184 ? -41.022 1.624 15.731 1.00 57.78 184 PRO A N 1
ATOM 1476 C CA . PRO A 1 184 ? -41.128 2.299 14.429 1.00 57.78 184 PRO A CA 1
ATOM 1477 C C . PRO A 1 184 ? -40.613 1.466 13.239 1.00 57.78 184 PRO A C 1
ATOM 1479 O O . PRO A 1 184 ? -39.975 0.428 13.408 1.00 57.78 184 PRO A O 1
ATOM 1482 N N . SER A 1 185 ? -40.850 1.968 12.023 1.00 68.56 185 SER A N 1
ATOM 1483 C CA . SER A 1 185 ? -40.235 1.489 10.776 1.00 68.56 185 SER A CA 1
ATOM 1484 C C . SER A 1 185 ? -38.744 1.842 10.686 1.00 68.56 185 SER A C 1
ATOM 1486 O O . SER A 1 185 ? -38.325 2.899 11.157 1.00 68.56 185 SER A O 1
ATOM 1488 N N . LEU A 1 186 ? -37.954 0.979 10.039 1.00 83.88 186 LEU A N 1
ATOM 1489 C CA . LEU A 1 186 ? -36.532 1.218 9.761 1.00 83.88 186 LEU A CA 1
ATOM 1490 C C . LEU A 1 186 ? -36.341 2.104 8.511 1.00 83.88 186 LEU A C 1
ATOM 1492 O O . LEU A 1 186 ? -37.166 2.019 7.601 1.00 83.88 186 LEU A O 1
ATOM 1496 N N . PRO A 1 187 ? -35.272 2.920 8.451 1.00 87.06 187 PRO A N 1
ATOM 1497 C CA . PRO A 1 187 ? -34.908 3.700 7.266 1.00 87.06 187 PRO A CA 1
ATOM 1498 C C . PRO A 1 187 ? -34.262 2.827 6.179 1.00 87.06 187 PRO A C 1
ATOM 1500 O O . PRO A 1 187 ? -33.745 1.748 6.461 1.00 87.06 187 PRO A O 1
ATOM 1503 N N . ASP A 1 188 ? -34.244 3.320 4.947 1.00 86.75 188 ASP A N 1
ATOM 1504 C CA . ASP A 1 188 ? -33.658 2.685 3.758 1.00 86.75 188 ASP A CA 1
ATOM 1505 C C . ASP A 1 188 ? -32.262 3.226 3.385 1.00 86.75 188 ASP A C 1
ATOM 1507 O O . ASP A 1 188 ? -31.513 2.550 2.681 1.00 86.75 188 ASP A O 1
ATOM 1511 N N . HIS A 1 189 ? -31.873 4.394 3.909 1.00 87.19 189 HIS A N 1
ATOM 1512 C CA . HIS A 1 189 ? -30.588 5.058 3.658 1.00 87.19 189 HIS A CA 1
ATOM 1513 C C . HIS A 1 189 ? -29.859 5.479 4.951 1.00 87.19 189 HIS A C 1
ATOM 1515 O O . HIS A 1 189 ? -30.439 5.526 6.041 1.00 87.19 189 HIS A O 1
ATOM 1521 N N . CYS A 1 190 ? -28.563 5.786 4.826 1.00 90.88 190 CYS A N 1
ATOM 1522 C CA . CYS A 1 190 ? -27.757 6.399 5.886 1.00 90.88 190 CYS A CA 1
ATOM 1523 C C . CYS A 1 190 ? -28.061 7.903 6.023 1.00 90.88 190 CYS A C 1
ATOM 1525 O O . CYS A 1 190 ? -28.394 8.550 5.030 1.00 90.88 190 CYS A O 1
ATOM 1527 N N . PRO A 1 191 ? -27.950 8.491 7.227 1.00 87.12 191 PRO A N 1
ATOM 1528 C CA . PRO A 1 191 ? -28.353 9.871 7.467 1.00 87.12 191 PRO A CA 1
ATOM 1529 C C . PRO A 1 191 ? -27.449 10.872 6.735 1.00 87.12 191 PRO A C 1
ATOM 1531 O O . PRO A 1 191 ? -26.223 10.804 6.813 1.00 87.12 191 PRO A O 1
ATOM 1534 N N . GLY A 1 192 ? -28.061 11.882 6.108 1.00 81.25 192 GLY A N 1
ATOM 1535 C CA . GLY A 1 192 ? -27.358 13.006 5.467 1.00 81.25 192 GLY A CA 1
ATOM 1536 C C . GLY A 1 192 ? -26.637 13.963 6.432 1.00 81.25 192 GLY A C 1
ATOM 1537 O O . GLY A 1 192 ? -26.136 14.998 6.004 1.00 81.25 192 GLY A O 1
ATOM 1538 N N . SER A 1 193 ? -26.592 13.636 7.726 1.00 77.88 193 SER A N 1
ATOM 1539 C CA . SER A 1 193 ? -25.802 14.318 8.754 1.00 77.88 193 SER A CA 1
ATOM 1540 C C . SER A 1 193 ? -25.555 13.372 9.934 1.00 77.88 193 SER A C 1
ATOM 1542 O O . SER A 1 193 ? -26.516 12.885 10.531 1.00 77.88 193 SER A O 1
ATOM 1544 N N . GLN A 1 194 ? -24.294 13.150 10.302 1.00 81.69 194 GLN A N 1
ATOM 1545 C CA . GLN A 1 194 ? -23.889 12.406 11.504 1.00 81.69 194 GLN A CA 1
ATOM 1546 C C . GLN A 1 194 ? -22.609 13.019 12.097 1.00 81.69 194 GLN A C 1
ATOM 1548 O O . GLN A 1 194 ? -21.777 13.541 11.352 1.00 81.69 194 GLN A O 1
ATOM 1553 N N . GLU A 1 195 ? -22.462 12.977 13.425 1.00 80.25 195 GLU A N 1
ATOM 1554 C CA . GLU A 1 195 ? -21.302 13.549 14.137 1.00 80.25 195 GLU A CA 1
ATOM 1555 C C . GLU A 1 195 ? -20.098 12.589 14.191 1.00 80.25 195 GLU A C 1
ATOM 1557 O O . GLU A 1 195 ? -18.951 13.034 14.179 1.00 80.25 195 GLU A O 1
ATOM 1562 N N . GLU A 1 196 ? -20.353 11.279 14.219 1.00 87.44 196 GLU A N 1
ATOM 1563 C CA . GLU A 1 196 ? -19.335 10.221 14.218 1.00 87.44 196 GLU A CA 1
ATOM 1564 C C . GLU A 1 196 ? -18.932 9.821 12.787 1.00 87.44 196 GLU A C 1
ATOM 1566 O O . GLU A 1 196 ? -19.757 9.817 11.871 1.00 87.44 196 GLU A O 1
ATOM 1571 N N . GLU A 1 197 ? -17.668 9.432 12.585 1.00 90.62 197 GLU A N 1
ATOM 1572 C CA . GLU A 1 197 ? -17.150 9.044 11.260 1.00 90.62 197 GLU A CA 1
ATOM 1573 C C . GLU A 1 197 ? -17.730 7.710 10.755 1.00 90.62 197 GLU A C 1
ATOM 1575 O O . GLU A 1 197 ? -17.989 7.572 9.562 1.00 90.62 197 GLU A O 1
ATOM 1580 N N . LYS A 1 198 ? -17.979 6.744 11.650 1.00 93.62 198 LYS A N 1
ATOM 1581 C CA . LYS A 1 198 ? -18.538 5.417 11.338 1.00 93.62 198 LYS A CA 1
ATOM 1582 C C . LYS A 1 198 ? -19.648 5.065 12.334 1.00 93.62 198 LYS A C 1
ATOM 1584 O O . LYS A 1 198 ? -19.360 4.895 13.513 1.00 93.62 198 LYS A O 1
ATOM 1589 N N . VAL A 1 199 ? -20.882 4.868 11.866 1.00 93.38 199 VAL A N 1
ATOM 1590 C CA . VAL A 1 199 ? -22.036 4.483 12.708 1.00 93.38 199 VAL A CA 1
ATOM 1591 C C . VAL A 1 199 ? -22.664 3.189 12.190 1.00 93.38 199 VAL A C 1
ATOM 1593 O O . VAL A 1 199 ? -22.975 3.094 11.006 1.00 93.38 199 VAL A O 1
ATOM 1596 N N . ILE A 1 200 ? -22.900 2.194 13.054 1.00 93.38 200 ILE A N 1
ATOM 1597 C CA . ILE A 1 200 ? -23.648 0.983 12.663 1.00 93.38 200 ILE A CA 1
ATOM 1598 C C . ILE A 1 200 ? -25.140 1.297 12.675 1.00 93.38 200 ILE A C 1
ATOM 1600 O O . ILE A 1 200 ? -25.717 1.568 13.728 1.00 93.38 200 ILE A O 1
ATOM 1604 N N . GLN A 1 201 ? -25.785 1.171 11.520 1.00 92.00 201 GLN A N 1
ATOM 1605 C CA . GLN A 1 201 ? -27.222 1.371 11.370 1.00 92.00 201 GLN A CA 1
ATOM 1606 C C . GLN A 1 201 ? -27.883 0.111 10.816 1.00 92.00 201 GLN A C 1
ATOM 1608 O O . GLN A 1 201 ? -27.296 -0.617 10.015 1.00 92.00 201 GLN A O 1
ATOM 1613 N N . LYS A 1 202 ? -29.125 -0.157 11.236 1.00 93.19 202 LYS A N 1
ATOM 1614 C CA . LYS A 1 202 ? -29.959 -1.186 10.612 1.00 93.19 202 LYS A CA 1
ATOM 1615 C C . LYS A 1 202 ? -30.867 -0.527 9.577 1.00 93.19 202 LYS A C 1
ATOM 1617 O O . LYS A 1 202 ? -31.690 0.304 9.956 1.00 93.19 202 LYS A O 1
ATOM 1622 N N . ILE A 1 203 ? -30.717 -0.901 8.310 1.00 91.81 203 ILE A N 1
ATOM 1623 C CA . ILE A 1 203 ? -31.515 -0.371 7.198 1.00 91.81 203 ILE A CA 1
ATOM 1624 C C . ILE A 1 203 ? -32.418 -1.447 6.586 1.00 91.81 203 ILE A C 1
ATOM 1626 O O . ILE A 1 203 ? -32.195 -2.647 6.771 1.00 91.81 203 ILE A O 1
ATOM 1630 N N . GLN A 1 204 ? -33.449 -1.005 5.871 1.00 92.31 204 GLN A N 1
ATOM 1631 C CA . GLN A 1 204 ? -34.418 -1.841 5.172 1.00 92.31 204 GLN A CA 1
ATOM 1632 C C . GLN A 1 204 ? -34.614 -1.334 3.741 1.00 92.31 204 GLN A C 1
ATOM 1634 O O . GLN A 1 204 ? -35.177 -0.267 3.541 1.00 92.31 204 GLN A O 1
ATOM 1639 N N . ILE A 1 205 ? -34.198 -2.123 2.749 1.00 87.50 205 ILE A N 1
ATOM 1640 C CA . ILE A 1 205 ? -34.290 -1.771 1.322 1.00 87.50 205 ILE A CA 1
ATOM 1641 C C . ILE A 1 205 ? -35.377 -2.623 0.657 1.00 87.50 205 ILE A C 1
ATOM 1643 O O . ILE A 1 205 ? -35.598 -3.774 1.041 1.00 87.50 205 ILE A O 1
ATOM 1647 N N . GLY A 1 206 ? -36.066 -2.074 -0.347 1.00 83.56 206 GLY A N 1
ATOM 1648 C CA . GLY A 1 206 ? -37.055 -2.813 -1.135 1.00 83.56 206 GLY A CA 1
ATOM 1649 C C . GLY A 1 206 ? -36.472 -4.106 -1.722 1.00 83.56 206 GLY A C 1
ATOM 1650 O O . GLY A 1 206 ? -35.508 -4.070 -2.477 1.00 83.56 206 GLY A O 1
ATOM 1651 N N . GLY A 1 207 ? -37.057 -5.253 -1.363 1.00 81.38 207 GLY A N 1
ATOM 1652 C CA . GLY A 1 207 ? -36.613 -6.578 -1.820 1.00 81.38 207 GLY A CA 1
ATOM 1653 C C . GLY A 1 207 ? -35.539 -7.265 -0.961 1.00 81.38 207 GLY A C 1
ATOM 1654 O O . GLY A 1 207 ? -35.186 -8.401 -1.268 1.00 81.38 207 GLY A O 1
ATOM 1655 N N . ALA A 1 208 ? -35.048 -6.632 0.111 1.00 86.31 208 ALA A N 1
ATOM 1656 C CA . ALA A 1 208 ? -34.111 -7.229 1.070 1.00 86.31 208 ALA A CA 1
ATOM 1657 C C . ALA A 1 208 ? -34.743 -7.401 2.465 1.00 86.31 208 ALA A C 1
ATOM 1659 O O . ALA A 1 208 ? -35.672 -6.677 2.823 1.00 86.31 208 ALA A O 1
ATOM 1660 N N . ASP A 1 209 ? -34.206 -8.320 3.272 1.00 88.38 209 ASP A N 1
ATOM 1661 C CA . ASP A 1 209 ? -34.468 -8.375 4.718 1.00 88.38 209 ASP A CA 1
ATOM 1662 C C . ASP A 1 209 ? -33.632 -7.326 5.480 1.00 88.38 209 ASP A C 1
ATOM 1664 O O . ASP A 1 209 ? -32.515 -7.018 5.045 1.00 88.38 209 ASP A O 1
ATOM 1668 N N . PRO A 1 210 ? -34.090 -6.817 6.645 1.00 91.50 210 PRO A N 1
ATOM 1669 C CA . PRO A 1 210 ? -33.428 -5.691 7.294 1.00 91.50 210 PRO A CA 1
ATOM 1670 C C . PRO A 1 210 ? -32.032 -6.064 7.806 1.00 91.50 210 PRO A C 1
ATOM 1672 O O . PRO A 1 210 ? -31.892 -6.940 8.670 1.00 91.50 210 PRO A O 1
ATOM 1675 N N . PHE A 1 211 ? -31.005 -5.353 7.339 1.00 92.19 211 PHE A N 1
ATOM 1676 C CA . PHE A 1 211 ? -29.591 -5.689 7.534 1.00 92.19 211 PHE A CA 1
ATOM 1677 C C . PHE A 1 211 ? -28.789 -4.542 8.164 1.00 92.19 211 PHE A C 1
ATOM 1679 O O . PHE A 1 211 ? -29.247 -3.403 8.221 1.00 92.19 211 PHE A O 1
ATOM 1686 N N . LYS A 1 212 ? -27.604 -4.858 8.704 1.00 94.25 212 LYS A N 1
ATOM 1687 C CA . LYS A 1 212 ? -26.666 -3.859 9.239 1.00 94.25 212 LYS A CA 1
ATOM 1688 C C . LYS A 1 212 ? -25.807 -3.277 8.116 1.00 94.25 212 LYS A C 1
ATOM 1690 O O . LYS A 1 212 ? -25.351 -4.025 7.255 1.00 94.25 212 LYS A O 1
ATOM 1695 N N . VAL A 1 213 ? -25.513 -1.986 8.203 1.00 94.56 213 VAL A N 1
ATOM 1696 C CA . VAL A 1 213 ? -24.489 -1.278 7.421 1.00 94.56 213 VAL A CA 1
ATOM 1697 C C . VAL A 1 213 ? -23.653 -0.391 8.339 1.00 94.56 213 VAL A C 1
ATOM 1699 O O . VAL A 1 213 ? -24.095 -0.058 9.441 1.00 94.56 213 VAL A O 1
ATOM 1702 N N . VAL A 1 214 ? -22.477 0.031 7.872 1.00 95.75 214 VAL A N 1
ATOM 1703 C CA . VAL A 1 214 ? -21.761 1.173 8.454 1.00 95.75 214 VAL A CA 1
ATOM 1704 C C . VAL A 1 214 ? -22.057 2.410 7.613 1.00 95.75 214 VAL A C 1
ATOM 1706 O O . VAL A 1 214 ? -21.753 2.435 6.419 1.00 95.75 214 VAL A O 1
ATOM 1709 N N . CYS A 1 215 ? -22.637 3.423 8.246 1.00 94.94 215 CYS A N 1
ATOM 1710 C CA . CYS A 1 215 ? -22.812 4.756 7.692 1.00 94.94 215 CYS A CA 1
ATOM 1711 C C . CYS A 1 215 ? -21.539 5.576 7.917 1.00 94.94 215 CYS A C 1
ATOM 1713 O O . CYS A 1 215 ? -21.097 5.724 9.061 1.00 94.94 215 CYS A O 1
ATOM 1715 N N . TYR A 1 216 ? -20.949 6.085 6.836 1.00 94.06 216 TYR A N 1
ATOM 1716 C CA . TYR A 1 216 ? -19.679 6.811 6.843 1.00 94.06 216 TYR A CA 1
ATOM 1717 C C . TYR A 1 216 ? -19.861 8.318 6.599 1.00 94.06 216 TYR A C 1
ATOM 1719 O O . TYR A 1 216 ? -20.732 8.743 5.830 1.00 94.06 216 TYR A O 1
ATOM 1727 N N . SER A 1 217 ? -19.034 9.130 7.263 1.00 92.88 217 SER A N 1
ATOM 1728 C CA . SER A 1 217 ? -19.060 10.592 7.171 1.00 92.88 217 SER A CA 1
ATOM 1729 C C . SER A 1 217 ? -17.678 11.205 7.392 1.00 92.88 217 SER A C 1
ATOM 1731 O O . SER A 1 217 ? -17.086 11.034 8.453 1.00 92.88 217 SER A O 1
ATOM 1733 N N . ASP A 1 218 ? -17.188 11.980 6.422 1.00 89.00 218 ASP A N 1
ATOM 1734 C CA . ASP A 1 218 ? -15.925 12.724 6.524 1.00 89.00 218 ASP A CA 1
ATOM 1735 C C . ASP A 1 218 ? -16.081 14.168 6.025 1.00 89.00 218 ASP A C 1
ATOM 1737 O O . ASP A 1 218 ? -16.880 14.476 5.142 1.00 89.00 218 ASP A O 1
ATOM 1741 N N . LYS A 1 219 ? -15.247 15.069 6.548 1.00 85.75 219 LYS A N 1
ATOM 1742 C CA . LYS A 1 219 ? -15.203 16.494 6.200 1.00 85.75 219 LYS A CA 1
ATOM 1743 C C . LYS A 1 219 ? -14.872 16.766 4.728 1.00 85.75 219 LYS A C 1
ATOM 1745 O O . LYS A 1 219 ? -15.152 17.871 4.271 1.00 85.75 219 LYS A O 1
ATOM 1750 N N . LYS A 1 220 ? -14.278 15.817 3.989 1.00 86.62 220 LYS A N 1
ATOM 1751 C CA . LYS A 1 220 ? -14.012 15.955 2.544 1.00 86.62 220 LYS A CA 1
ATOM 1752 C C . LYS A 1 220 ? -15.130 15.378 1.675 1.00 86.62 220 LYS A C 1
ATOM 1754 O O . LYS A 1 220 ? -15.339 15.884 0.579 1.00 86.62 220 LYS A O 1
ATOM 1759 N N . ARG A 1 221 ? -15.807 14.317 2.136 1.00 86.19 221 ARG A N 1
ATOM 1760 C CA . ARG A 1 221 ? -16.794 13.547 1.346 1.00 86.19 221 ARG A CA 1
ATOM 1761 C C . ARG A 1 221 ? -18.255 13.786 1.744 1.00 86.19 221 ARG A C 1
ATOM 1763 O O . ARG A 1 221 ? -19.148 13.350 1.029 1.00 86.19 221 ARG 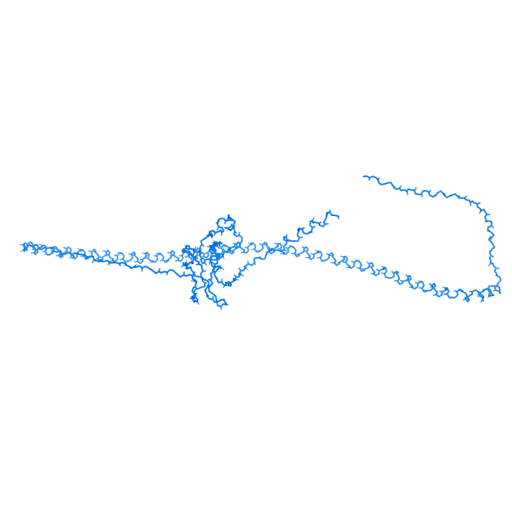A O 1
ATOM 1770 N N . GLY A 1 222 ? -18.516 14.453 2.865 1.00 88.62 222 GLY A N 1
ATOM 1771 C CA . GLY A 1 222 ? -19.859 14.570 3.437 1.00 88.62 222 GLY A CA 1
ATOM 1772 C C . GLY A 1 222 ? -20.329 13.286 4.132 1.00 88.62 222 GLY A C 1
ATOM 1773 O O . GLY A 1 222 ? -19.538 12.377 4.384 1.00 88.62 222 GLY A O 1
ATOM 1774 N N . SER A 1 223 ? -21.625 13.240 4.448 1.00 90.94 223 SER A N 1
ATOM 1775 C CA . SER A 1 223 ? -22.320 12.154 5.161 1.00 90.94 223 SER A CA 1
ATOM 1776 C C . SER A 1 223 ? -23.242 11.353 4.234 1.00 90.94 223 SER A C 1
ATOM 1778 O O . SER A 1 223 ? -23.572 11.809 3.142 1.00 90.94 223 SER A O 1
ATOM 1780 N N . GLY A 1 224 ? -23.724 10.198 4.703 1.00 90.56 224 GLY A N 1
ATOM 1781 C CA . GLY A 1 224 ? -24.710 9.369 3.994 1.00 90.56 224 GLY A CA 1
ATOM 1782 C C . GLY A 1 224 ? -24.110 8.209 3.192 1.00 90.56 224 GLY A C 1
ATOM 1783 O O . GLY A 1 224 ? -24.851 7.429 2.597 1.00 90.56 224 GLY A O 1
ATOM 1784 N N . TRP A 1 225 ? -22.785 8.053 3.209 1.00 93.69 225 TRP A N 1
ATOM 1785 C CA . TRP A 1 225 ? -22.081 6.951 2.553 1.00 93.69 225 TRP A CA 1
ATOM 1786 C C . TRP A 1 225 ? -22.366 5.611 3.243 1.00 93.69 225 TRP A C 1
ATOM 1788 O O . TRP A 1 225 ? -22.416 5.541 4.469 1.00 93.69 225 TRP A O 1
ATOM 1798 N N . ILE A 1 226 ? -22.494 4.535 2.464 1.00 94.12 226 ILE A N 1
ATOM 1799 C CA . ILE A 1 226 ? -22.626 3.158 2.963 1.00 94.12 226 ILE A CA 1
ATOM 1800 C C . ILE A 1 226 ? -21.318 2.414 2.682 1.00 94.12 226 ILE A C 1
ATOM 1802 O O . ILE A 1 226 ? -20.933 2.267 1.522 1.00 94.12 226 ILE A O 1
ATOM 1806 N N . ILE A 1 227 ? -20.658 1.883 3.715 1.00 94.88 227 ILE A N 1
ATOM 1807 C CA . ILE A 1 227 ? -19.543 0.947 3.511 1.00 94.88 227 ILE A CA 1
ATOM 1808 C C . ILE A 1 227 ? -20.131 -0.410 3.106 1.00 94.88 227 ILE A C 1
ATOM 1810 O O . ILE A 1 227 ? -20.734 -1.109 3.920 1.00 94.88 227 ILE A O 1
ATOM 1814 N N . VAL A 1 228 ? -19.971 -0.775 1.831 1.00 95.06 228 VAL A N 1
ATOM 1815 C CA . VAL A 1 228 ? -20.473 -2.042 1.260 1.00 95.06 228 VAL A CA 1
ATOM 1816 C C . VAL A 1 228 ? -19.467 -3.199 1.373 1.00 95.06 228 VAL A C 1
ATOM 1818 O O . VAL A 1 228 ? -19.848 -4.368 1.298 1.00 95.06 228 VAL A O 1
ATOM 1821 N N . TYR A 1 229 ? -18.187 -2.875 1.547 1.00 95.00 229 TYR A N 1
ATOM 1822 C CA . TYR A 1 229 ? -17.046 -3.791 1.549 1.00 95.00 229 TYR A CA 1
ATOM 1823 C C . TYR A 1 229 ? -15.940 -3.192 2.426 1.00 95.00 229 TYR A C 1
ATOM 1825 O O . TYR A 1 229 ? -15.573 -2.036 2.220 1.00 95.00 229 TYR A O 1
ATOM 1833 N N . ASN A 1 230 ? -15.388 -3.968 3.361 1.00 94.50 230 ASN A N 1
ATOM 1834 C CA . ASN A 1 230 ? -14.139 -3.635 4.046 1.00 94.50 230 ASN A CA 1
ATOM 1835 C C . ASN A 1 230 ? -13.243 -4.874 4.148 1.00 94.50 230 ASN A C 1
ATOM 1837 O O . ASN A 1 230 ? -13.697 -5.933 4.585 1.00 94.50 230 ASN A O 1
ATOM 1841 N N . LYS A 1 231 ? -11.969 -4.738 3.766 1.00 92.69 231 LYS A N 1
ATOM 1842 C CA . LYS A 1 231 ? -10.987 -5.827 3.774 1.00 92.69 231 LYS A CA 1
ATOM 1843 C C . LYS A 1 231 ? -9.641 -5.353 4.313 1.00 92.69 231 LYS A C 1
ATOM 1845 O O . LYS A 1 231 ? -9.066 -4.398 3.799 1.00 92.69 231 LYS A O 1
ATOM 1850 N N . VAL A 1 232 ? -9.076 -6.118 5.243 1.00 89.62 232 VAL A N 1
ATOM 1851 C CA . VAL A 1 232 ? -7.733 -5.884 5.780 1.00 89.62 232 VAL A CA 1
ATOM 1852 C C . VAL A 1 232 ? -6.680 -6.470 4.815 1.00 89.62 232 VAL A C 1
ATOM 1854 O O . VAL A 1 232 ? -6.838 -7.603 4.325 1.00 89.62 232 VAL A O 1
ATOM 1857 N N . PRO A 1 233 ? -5.592 -5.737 4.501 1.00 84.81 233 PRO A N 1
ATOM 1858 C CA . PRO A 1 233 ? -4.456 -6.270 3.749 1.00 84.81 233 PRO A CA 1
ATOM 1859 C C . PRO A 1 233 ? -3.884 -7.547 4.386 1.00 84.81 233 PRO A C 1
ATOM 1861 O O . PRO A 1 233 ? -3.828 -7.674 5.603 1.00 84.81 233 PRO A O 1
ATOM 1864 N N . GLY A 1 234 ? -3.490 -8.527 3.570 1.00 81.69 234 GLY A N 1
ATOM 1865 C CA . GLY A 1 234 ? -2.961 -9.816 4.051 1.00 81.69 234 GLY A CA 1
ATOM 1866 C C . GLY A 1 234 ? -3.989 -10.798 4.642 1.00 81.69 234 GLY A C 1
ATOM 1867 O O . GLY A 1 234 ? -3.668 -11.970 4.804 1.00 81.69 234 GLY A O 1
ATOM 1868 N N . SER A 1 235 ? -5.232 -10.382 4.918 1.00 84.50 235 SER A N 1
ATOM 1869 C CA . SER A 1 235 ? -6.260 -11.295 5.441 1.00 84.50 235 SER A CA 1
ATOM 1870 C C . SER A 1 235 ? -6.781 -12.288 4.397 1.00 84.50 235 SER A C 1
ATOM 1872 O O . SER A 1 235 ? -7.114 -11.909 3.268 1.00 84.50 235 SER A O 1
ATOM 1874 N N . ASN A 1 236 ? -6.955 -13.541 4.822 1.00 86.81 236 ASN A N 1
ATOM 1875 C CA . ASN A 1 236 ? -7.529 -14.631 4.029 1.00 86.81 236 ASN A CA 1
ATOM 1876 C C . ASN A 1 236 ? -9.056 -14.785 4.191 1.00 86.81 236 ASN A C 1
ATOM 1878 O O . ASN A 1 236 ? -9.637 -15.653 3.540 1.00 86.81 236 ASN A O 1
ATOM 1882 N N . LYS A 1 237 ? -9.739 -13.954 5.006 1.00 87.56 237 LYS A N 1
ATOM 1883 C CA . LYS A 1 237 ? -11.193 -14.086 5.275 1.00 87.56 237 LYS A CA 1
ATOM 1884 C C . LYS A 1 237 ? -12.085 -14.005 4.021 1.00 87.56 237 LYS A C 1
ATOM 1886 O O . LYS A 1 237 ? -13.236 -14.427 4.086 1.00 87.56 237 LYS A O 1
ATOM 1891 N N . PHE A 1 238 ? -11.556 -13.497 2.904 1.00 92.62 238 PHE A N 1
ATOM 1892 C CA . PHE A 1 238 ? -12.242 -13.313 1.617 1.00 92.62 238 PHE A CA 1
ATOM 1893 C C . PHE A 1 238 ? -12.104 -14.488 0.629 1.00 92.62 238 PHE A C 1
ATOM 1895 O O . PHE A 1 238 ? -12.722 -14.454 -0.436 1.00 92.62 238 PHE A O 1
ATOM 1902 N N . ASN A 1 239 ? -11.342 -15.539 0.956 1.00 93.88 239 ASN A N 1
ATOM 1903 C CA . ASN A 1 239 ? -11.332 -16.768 0.156 1.00 93.88 239 ASN A CA 1
ATOM 1904 C C . ASN A 1 239 ? -12.609 -17.581 0.445 1.00 93.88 239 ASN A C 1
ATOM 1906 O O . ASN A 1 239 ? -12.630 -18.404 1.361 1.00 93.88 239 ASN A O 1
ATOM 1910 N N . ARG A 1 240 ? -13.694 -17.267 -0.275 1.00 93.50 240 ARG A N 1
ATOM 1911 C CA . ARG A 1 240 ? -15.068 -17.720 -0.003 1.00 93.50 240 ARG A CA 1
ATOM 1912 C C . ARG A 1 240 ? -15.754 -18.294 -1.248 1.00 93.50 240 ARG A C 1
ATOM 1914 O O . ARG A 1 240 ? -15.456 -17.840 -2.352 1.00 93.50 240 ARG A O 1
ATOM 1921 N N . PRO A 1 241 ? -16.684 -19.255 -1.086 1.00 96.00 241 PRO A N 1
ATOM 1922 C CA . PRO A 1 241 ? -17.505 -19.760 -2.182 1.00 96.00 241 PRO A CA 1
ATOM 1923 C C . PRO A 1 241 ? -18.467 -18.680 -2.707 1.00 96.00 241 PRO A C 1
ATOM 1925 O O . PRO A 1 241 ? -18.757 -17.692 -2.027 1.00 96.00 241 PRO A O 1
ATOM 1928 N N . PHE A 1 242 ? -18.977 -18.875 -3.925 1.00 96.62 242 PHE A N 1
ATOM 1929 C CA . PHE A 1 242 ? -19.836 -17.901 -4.607 1.00 96.62 242 PHE A CA 1
ATOM 1930 C C . PHE A 1 242 ? -21.121 -17.592 -3.824 1.00 96.62 242 PHE A C 1
ATOM 1932 O O . PHE A 1 242 ? -21.569 -16.450 -3.785 1.00 96.62 242 PHE A O 1
ATOM 1939 N N . GLU A 1 243 ? -21.677 -18.587 -3.138 1.00 97.38 243 GLU A N 1
ATOM 1940 C CA . GLU A 1 243 ? -22.892 -18.480 -2.333 1.00 97.38 243 GLU A CA 1
ATOM 1941 C C . GLU A 1 243 ? -22.730 -17.468 -1.186 1.00 97.38 243 GLU A C 1
ATOM 1943 O O . GLU A 1 243 ? -23.622 -16.646 -0.969 1.00 97.38 243 GLU A O 1
ATOM 1948 N N . GLU A 1 244 ? -21.570 -17.455 -0.514 1.00 96.19 244 GLU A N 1
ATOM 1949 C CA . GLU A 1 244 ? -21.245 -16.445 0.505 1.00 96.19 244 GLU A CA 1
ATOM 1950 C C . GLU A 1 244 ? -21.096 -15.048 -0.126 1.00 96.19 244 GLU A C 1
ATOM 1952 O O . GLU A 1 244 ? -21.550 -14.060 0.450 1.00 96.19 244 GLU A O 1
ATOM 1957 N N . TYR A 1 245 ? -20.531 -14.935 -1.334 1.00 97.12 245 TYR A N 1
ATOM 1958 C CA . TYR A 1 245 ? -20.500 -13.660 -2.064 1.00 97.12 245 TYR A CA 1
ATOM 1959 C C . TYR A 1 245 ? -21.902 -13.169 -2.464 1.00 97.12 245 TYR A C 1
ATOM 1961 O O . TYR A 1 245 ? -22.135 -11.960 -2.481 1.00 97.12 245 TYR A O 1
ATOM 1969 N N . VAL A 1 246 ? -22.864 -14.056 -2.736 1.00 96.12 246 VAL A N 1
ATOM 1970 C CA . VAL A 1 246 ? -24.261 -13.661 -2.995 1.00 96.12 246 VAL A CA 1
ATOM 1971 C C . VAL A 1 246 ? -24.938 -13.144 -1.722 1.00 96.12 246 VAL A C 1
ATOM 1973 O O . VAL A 1 246 ? -25.516 -12.052 -1.752 1.00 96.12 246 VAL A O 1
ATOM 1976 N N . SER A 1 247 ? -24.832 -13.875 -0.604 1.00 94.19 247 SER A N 1
ATOM 1977 C CA . SER A 1 247 ? -25.473 -13.524 0.677 1.00 94.19 247 SER A CA 1
ATOM 1978 C C . SER A 1 247 ? -24.791 -12.391 1.446 1.00 94.19 247 SER A C 1
ATOM 1980 O O . SER A 1 247 ? -25.420 -11.761 2.301 1.00 94.19 247 SER A O 1
ATOM 1982 N N . GLY A 1 248 ? -23.505 -12.163 1.183 1.00 95.06 248 GLY A N 1
ATOM 1983 C CA . GLY A 1 248 ? -22.611 -11.408 2.055 1.00 95.06 248 GLY A CA 1
ATOM 1984 C C . GLY A 1 248 ? -22.060 -12.268 3.193 1.00 95.06 248 GLY A C 1
ATOM 1985 O O . GLY A 1 248 ? -22.646 -13.293 3.555 1.00 95.06 248 GLY A O 1
ATOM 1986 N N . PHE A 1 249 ? -20.930 -11.834 3.749 1.00 95.62 249 PHE A N 1
ATOM 1987 C CA . PHE A 1 249 ? -20.191 -12.514 4.813 1.00 95.62 249 PHE A CA 1
ATOM 1988 C C . PHE A 1 249 ? -19.410 -11.516 5.677 1.00 95.62 249 PHE A C 1
ATOM 1990 O O . PHE A 1 249 ? -19.174 -10.377 5.271 1.00 95.62 249 PHE A O 1
ATOM 1997 N N . GLY A 1 250 ? -18.968 -11.978 6.849 1.00 92.94 250 GLY A N 1
ATOM 1998 C CA . GLY A 1 250 ? -18.283 -11.157 7.850 1.00 92.94 250 GLY A CA 1
ATOM 1999 C C . GLY A 1 250 ? -19.245 -10.362 8.734 1.00 92.94 250 GLY A C 1
ATOM 2000 O O . GLY A 1 250 ? -20.416 -10.170 8.399 1.00 92.94 250 GLY A O 1
ATOM 2001 N N . ASP A 1 251 ? -18.748 -9.918 9.885 1.00 90.25 251 ASP A N 1
ATOM 2002 C CA . ASP A 1 251 ? -19.522 -9.137 10.845 1.00 90.25 251 ASP A CA 1
ATOM 2003 C C . ASP A 1 251 ? -19.379 -7.639 10.557 1.00 90.25 251 ASP A C 1
ATOM 2005 O O . ASP A 1 251 ? -18.281 -7.095 10.471 1.00 90.25 251 ASP A O 1
ATOM 2009 N N . VAL A 1 252 ? -20.517 -6.961 10.388 1.00 93.12 252 VAL A N 1
ATOM 2010 C CA . VAL A 1 252 ? -20.562 -5.522 10.096 1.00 93.12 252 VAL A CA 1
ATOM 2011 C C . VAL A 1 252 ? -20.308 -4.731 11.383 1.00 93.12 252 VAL A C 1
ATOM 2013 O O . VAL A 1 252 ? -21.202 -4.631 12.235 1.00 93.12 252 VAL A O 1
ATOM 2016 N N . GLY A 1 253 ? -19.105 -4.163 11.491 1.00 91.31 253 GLY A N 1
ATOM 2017 C CA . GLY A 1 253 ? -18.630 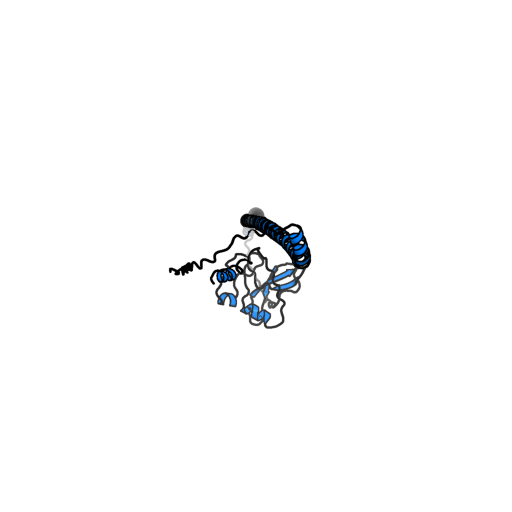-3.348 12.612 1.00 91.31 253 GLY A CA 1
ATOM 2018 C C . GLY A 1 253 ? -17.824 -2.116 12.165 1.00 91.31 253 GLY A C 1
ATOM 2019 O O . GLY A 1 253 ? -17.674 -1.868 10.970 1.00 91.31 253 GLY A O 1
ATOM 2020 N N . THR A 1 254 ? -17.374 -1.293 13.119 1.00 91.88 254 THR A N 1
ATOM 2021 C CA . THR A 1 254 ? -16.691 -0.006 12.860 1.00 91.88 254 THR A CA 1
ATOM 2022 C C . THR A 1 254 ? -15.178 -0.034 13.069 1.00 91.88 254 THR A C 1
ATOM 2024 O O . THR A 1 254 ? -14.508 0.930 12.683 1.00 91.88 254 THR A O 1
ATOM 2027 N N . ALA A 1 255 ? -14.622 -1.090 13.663 1.00 90.00 255 ALA A N 1
ATOM 2028 C CA . ALA A 1 255 ? -13.187 -1.207 13.879 1.00 90.00 255 ALA A CA 1
ATOM 2029 C C . ALA A 1 255 ? -12.451 -1.368 12.541 1.00 90.00 255 ALA A C 1
ATOM 2031 O O . ALA A 1 255 ? -13.002 -1.853 11.553 1.00 90.00 255 ALA A O 1
ATOM 2032 N N . ASP A 1 256 ? -11.182 -0.970 12.487 1.00 85.56 256 ASP A N 1
ATOM 2033 C CA . ASP A 1 256 ? -10.391 -1.076 11.252 1.00 85.56 256 ASP A CA 1
ATOM 2034 C C . ASP A 1 256 ? -10.010 -2.533 10.906 1.00 85.56 256 ASP A C 1
ATOM 2036 O O . ASP A 1 256 ? -9.584 -2.816 9.789 1.00 85.56 256 ASP A O 1
ATOM 2040 N N . GLU A 1 257 ? -10.226 -3.463 11.844 1.00 87.12 257 GLU A N 1
ATOM 2041 C CA . GLU A 1 257 ? -10.082 -4.917 11.682 1.00 87.12 257 GLU A CA 1
ATOM 2042 C C . GLU A 1 257 ? -11.388 -5.656 11.306 1.00 87.12 257 GLU A C 1
ATOM 2044 O O . GLU A 1 257 ? -11.348 -6.857 11.000 1.00 87.12 257 GLU A O 1
ATOM 2049 N N . ASP A 1 258 ? -12.534 -4.957 11.292 1.00 92.31 258 ASP A N 1
ATOM 2050 C CA . ASP A 1 258 ? -13.838 -5.528 10.934 1.00 92.31 258 ASP A CA 1
ATOM 2051 C C . ASP A 1 258 ? -13.920 -5.776 9.423 1.00 92.31 258 ASP A C 1
ATOM 2053 O O . ASP A 1 258 ? -14.005 -4.856 8.608 1.00 92.31 258 ASP A O 1
ATOM 2057 N N . GLU A 1 259 ? -13.905 -7.049 9.037 1.00 94.50 259 GLU A N 1
ATOM 2058 C CA . GLU A 1 259 ? -13.869 -7.484 7.642 1.00 94.50 259 GLU A CA 1
ATOM 2059 C C . GLU A 1 259 ? -15.200 -8.081 7.208 1.00 94.50 259 GLU A C 1
ATOM 2061 O O . GLU A 1 259 ? -15.596 -9.143 7.695 1.00 94.50 259 GLU A O 1
ATOM 2066 N N . PHE A 1 260 ? -15.855 -7.425 6.253 1.00 96.44 260 PHE A N 1
ATOM 2067 C CA . PHE A 1 260 ? -17.178 -7.811 5.781 1.00 96.44 260 PHE A CA 1
ATOM 2068 C C . PHE A 1 260 ? -17.435 -7.399 4.329 1.00 96.44 260 PHE A C 1
ATOM 2070 O O . PHE A 1 260 ? -16.824 -6.478 3.783 1.00 96.44 260 PHE A O 1
ATOM 2077 N N . PHE A 1 261 ? -18.413 -8.063 3.722 1.00 97.00 261 PHE A N 1
ATOM 2078 C CA . PHE A 1 261 ? -19.014 -7.687 2.450 1.00 97.00 261 PHE A CA 1
ATOM 2079 C C . PHE A 1 261 ? -20.532 -7.866 2.539 1.00 97.00 261 PHE A C 1
ATOM 2081 O O . PHE A 1 261 ? -21.007 -8.933 2.927 1.00 97.00 261 PHE A O 1
ATOM 2088 N N . ILE A 1 262 ? -21.311 -6.845 2.162 1.00 95.19 262 ILE A N 1
ATOM 2089 C CA . ILE A 1 262 ? -22.779 -6.872 2.329 1.00 95.19 262 ILE A CA 1
ATOM 2090 C C . ILE A 1 262 ? -23.502 -7.867 1.405 1.00 95.19 262 ILE A C 1
ATOM 2092 O O . ILE A 1 262 ? -24.691 -8.115 1.608 1.00 95.19 262 ILE A O 1
ATOM 2096 N N . GLY A 1 263 ? -22.812 -8.441 0.417 1.00 96.12 263 GLY A N 1
ATOM 2097 C CA . GLY A 1 263 ? -23.352 -9.429 -0.518 1.00 96.12 263 GLY A CA 1
ATOM 2098 C C . GLY A 1 263 ? -23.851 -8.833 -1.829 1.00 96.12 263 GLY A C 1
ATOM 2099 O O . GLY A 1 263 ? -24.476 -7.770 -1.852 1.00 96.12 263 GLY A O 1
ATOM 2100 N N . LEU A 1 264 ? -23.616 -9.552 -2.931 1.00 96.31 264 LEU A N 1
ATOM 2101 C CA . LEU A 1 264 ? -24.009 -9.144 -4.283 1.00 96.31 264 LEU A CA 1
ATOM 2102 C C . LEU A 1 264 ? -25.519 -8.910 -4.399 1.00 96.31 264 LEU A C 1
ATOM 2104 O O . LEU A 1 264 ? -25.928 -7.973 -5.078 1.00 96.31 264 LEU A O 1
ATOM 2108 N N . GLN A 1 265 ? -26.352 -9.698 -3.705 1.00 94.75 265 GLN A N 1
ATOM 2109 C CA . GLN A 1 265 ? -27.804 -9.502 -3.734 1.00 94.75 265 GLN A CA 1
ATOM 2110 C C . GLN A 1 265 ? -28.209 -8.151 -3.121 1.00 94.75 265 GLN A C 1
ATOM 2112 O O . GLN A 1 265 ? -29.053 -7.452 -3.680 1.00 94.75 265 GLN A O 1
ATOM 2117 N N . ARG A 1 266 ? -27.586 -7.745 -2.004 1.00 93.31 266 ARG A N 1
ATOM 2118 C CA . ARG A 1 266 ? -27.864 -6.446 -1.364 1.00 93.31 266 ARG A CA 1
ATOM 2119 C C . ARG A 1 266 ? -27.292 -5.284 -2.170 1.00 93.31 266 ARG A C 1
ATOM 2121 O O . ARG A 1 266 ? -27.961 -4.268 -2.322 1.00 93.31 266 ARG A O 1
ATOM 2128 N N . LEU A 1 267 ? -26.088 -5.449 -2.721 1.00 93.69 267 LEU A N 1
ATOM 2129 C CA . LEU A 1 267 ? -25.438 -4.452 -3.573 1.00 93.69 267 LEU A CA 1
ATOM 2130 C C . LEU A 1 267 ? -26.217 -4.209 -4.877 1.00 93.69 267 LEU A C 1
ATOM 2132 O O . LEU A 1 267 ? -26.371 -3.061 -5.288 1.00 93.69 267 LEU A O 1
ATOM 2136 N N . HIS A 1 268 ? -26.760 -5.261 -5.496 1.00 93.44 268 HIS A N 1
ATOM 2137 C CA . HIS A 1 268 ? -27.656 -5.138 -6.645 1.00 93.44 268 HIS A CA 1
ATOM 2138 C C . HIS A 1 268 ? -28.950 -4.397 -6.277 1.00 93.44 268 HIS A C 1
ATOM 2140 O O . HIS A 1 268 ? -29.302 -3.440 -6.953 1.00 93.44 268 HIS A O 1
ATOM 2146 N N . LEU A 1 269 ? -29.626 -4.768 -5.182 1.00 91.12 269 LEU A N 1
ATOM 2147 C CA . LEU A 1 269 ? -30.857 -4.087 -4.750 1.00 91.12 269 LEU A CA 1
ATOM 2148 C C . LEU A 1 269 ? -30.640 -2.607 -4.387 1.00 91.12 269 LEU A C 1
ATOM 2150 O O . LEU A 1 269 ? -31.514 -1.794 -4.666 1.00 91.12 269 LEU A O 1
ATOM 2154 N N . LEU A 1 270 ? -29.476 -2.252 -3.830 1.00 88.94 270 LEU A N 1
ATOM 2155 C CA . LEU A 1 270 ? -29.040 -0.859 -3.669 1.00 88.94 270 LEU A CA 1
ATOM 2156 C C . LEU A 1 270 ? -28.953 -0.140 -5.025 1.00 88.94 270 LEU A C 1
ATOM 2158 O O . LEU A 1 270 ? -29.538 0.919 -5.203 1.00 88.94 270 LEU A O 1
ATOM 2162 N N . THR A 1 271 ? -28.228 -0.716 -5.986 1.00 89.00 271 THR A N 1
ATOM 2163 C CA . THR A 1 271 ? -27.792 -0.018 -7.214 1.00 89.00 271 THR A CA 1
ATOM 2164 C C . THR A 1 271 ? -28.730 -0.147 -8.418 1.00 89.00 271 THR A C 1
ATOM 2166 O O . THR A 1 271 ? -28.495 0.483 -9.443 1.00 89.00 271 THR A O 1
ATOM 2169 N N . ASN A 1 272 ? -29.801 -0.939 -8.322 1.00 85.19 272 ASN A N 1
ATOM 2170 C CA . ASN A 1 272 ? -30.733 -1.189 -9.429 1.00 85.19 272 ASN A CA 1
ATOM 2171 C C . ASN A 1 272 ? -31.865 -0.143 -9.547 1.00 85.19 272 ASN A C 1
ATOM 2173 O O . ASN A 1 272 ? -32.658 -0.212 -10.484 1.00 85.19 272 ASN A O 1
ATOM 2177 N N . GLY A 1 273 ? -31.988 0.783 -8.589 1.00 74.00 273 GLY A N 1
ATOM 2178 C CA . GLY A 1 273 ? -33.046 1.804 -8.571 1.00 74.00 273 GLY A CA 1
ATOM 2179 C C . GLY A 1 273 ? -32.644 3.128 -9.224 1.00 74.00 273 GLY A C 1
ATOM 2180 O O . GLY A 1 273 ? -33.271 3.560 -10.186 1.00 74.00 273 GLY A O 1
ATOM 2181 N N . GLU A 1 274 ? -31.599 3.758 -8.690 1.00 78.62 274 GLU A N 1
ATOM 2182 C CA . GLU A 1 274 ? -31.136 5.110 -9.034 1.00 78.62 274 GLU A CA 1
ATOM 2183 C C . GLU A 1 274 ? -29.612 5.113 -9.285 1.00 78.62 274 GLU A C 1
ATOM 2185 O O . GLU A 1 274 ? -28.934 4.148 -8.922 1.00 78.62 274 GLU A O 1
ATOM 2190 N N . PRO A 1 275 ? -29.028 6.169 -9.883 1.00 83.88 275 PRO A N 1
ATOM 2191 C CA . PRO A 1 275 ? -27.577 6.297 -10.019 1.00 83.88 275 PRO A CA 1
ATOM 2192 C C . PRO A 1 275 ? -26.887 6.519 -8.662 1.00 83.88 275 PRO A C 1
ATOM 2194 O O . PRO A 1 275 ? -27.214 7.463 -7.945 1.00 83.88 275 PRO A O 1
ATOM 2197 N N . TYR A 1 276 ? -25.875 5.704 -8.347 1.00 87.62 276 TYR A N 1
ATOM 2198 C CA . TYR A 1 276 ? -25.029 5.858 -7.154 1.00 87.62 276 TYR A CA 1
ATOM 2199 C C . TYR A 1 276 ? -23.584 6.200 -7.527 1.00 87.62 276 TYR A C 1
ATOM 2201 O O . TYR A 1 276 ? -23.021 5.631 -8.462 1.00 87.62 276 TYR A O 1
ATOM 2209 N N . GLU A 1 277 ? -22.964 7.087 -6.748 1.00 90.06 277 GLU A N 1
ATOM 2210 C CA . GLU A 1 277 ? -21.514 7.290 -6.759 1.00 90.06 277 GLU A CA 1
ATOM 2211 C C . GLU A 1 277 ? -20.825 6.204 -5.915 1.00 90.06 277 GLU A C 1
ATOM 2213 O O . GLU A 1 277 ? -21.323 5.807 -4.860 1.00 90.06 277 GLU A O 1
ATOM 2218 N N . VAL A 1 278 ? -19.668 5.719 -6.374 1.00 91.75 278 VAL A N 1
ATOM 2219 C CA . VAL A 1 278 ? -18.870 4.699 -5.680 1.00 91.75 278 VAL A CA 1
ATOM 2220 C C . VAL A 1 278 ? -17.478 5.256 -5.416 1.00 91.75 278 VAL A C 1
ATOM 2222 O O . VAL A 1 278 ? -16.699 5.453 -6.347 1.00 91.75 278 VAL A O 1
ATOM 2225 N N . HIS A 1 279 ? -17.150 5.473 -4.142 1.00 90.88 279 HIS A N 1
ATOM 2226 C CA . HIS A 1 279 ? -15.802 5.856 -3.724 1.00 90.88 279 HIS A CA 1
ATOM 2227 C C . HIS A 1 279 ? -14.961 4.610 -3.408 1.00 90.88 279 HIS A C 1
ATOM 2229 O O . HIS A 1 279 ? -15.413 3.718 -2.691 1.00 90.88 279 HIS A O 1
ATOM 2235 N N . LEU A 1 280 ? -13.727 4.557 -3.917 1.00 90.06 280 LEU A N 1
ATOM 2236 C CA . LEU A 1 280 ? -12.780 3.460 -3.692 1.00 90.06 280 LEU A CA 1
ATOM 2237 C C . LEU A 1 280 ? -11.521 3.986 -2.990 1.00 90.06 280 LEU A C 1
ATOM 2239 O O . LEU A 1 280 ? -10.648 4.571 -3.628 1.00 90.06 280 LEU A O 1
ATOM 2243 N N . ASP A 1 281 ? -11.413 3.754 -1.680 1.00 86.00 281 ASP A N 1
ATOM 2244 C CA . ASP A 1 281 ? -10.164 3.954 -0.938 1.00 86.00 281 ASP A CA 1
ATOM 2245 C C . ASP A 1 281 ? -9.359 2.649 -0.901 1.00 86.00 281 ASP A C 1
ATOM 2247 O O . ASP A 1 281 ? -9.846 1.611 -0.453 1.00 86.00 281 ASP A O 1
ATOM 2251 N N . ALA A 1 282 ? -8.107 2.707 -1.357 1.00 82.06 282 ALA A N 1
ATOM 2252 C CA . ALA A 1 282 ? -7.185 1.577 -1.365 1.00 82.06 282 ALA A CA 1
ATOM 2253 C C . ALA A 1 282 ? -5.878 1.945 -0.650 1.00 82.06 282 ALA A C 1
ATOM 2255 O O . ALA A 1 282 ? -5.118 2.800 -1.107 1.00 82.06 282 ALA A O 1
ATOM 2256 N N . ILE A 1 283 ? -5.595 1.272 0.469 1.00 71.38 283 ILE A N 1
ATOM 2257 C CA . ILE A 1 283 ? -4.310 1.389 1.167 1.00 71.38 283 ILE A CA 1
ATOM 2258 C C . ILE A 1 283 ? -3.308 0.472 0.461 1.00 71.38 283 ILE A C 1
ATOM 2260 O O . ILE A 1 283 ? -3.209 -0.722 0.752 1.00 71.38 283 ILE A O 1
ATOM 2264 N N . PHE A 1 284 ? -2.572 1.033 -0.496 1.00 62.97 284 PHE A N 1
ATOM 2265 C CA . PHE A 1 284 ? -1.502 0.323 -1.188 1.00 62.97 284 PHE A CA 1
ATOM 2266 C C . PHE A 1 284 ? -0.300 0.119 -0.260 1.00 62.97 284 PHE A C 1
ATOM 2268 O O . PHE A 1 284 ? 0.518 1.017 -0.064 1.00 62.97 284 PHE A O 1
ATOM 2275 N N . GLY A 1 285 ? -0.153 -1.101 0.259 1.00 54.88 285 GLY A N 1
ATOM 2276 C CA . GLY A 1 285 ? 1.176 -1.610 0.583 1.00 54.88 285 GLY A CA 1
ATOM 2277 C C . GLY A 1 285 ? 2.006 -1.663 -0.702 1.00 54.88 285 GLY A C 1
ATOM 2278 O O . GLY A 1 285 ? 1.524 -2.143 -1.729 1.00 54.88 285 GLY A O 1
ATOM 2279 N N . ILE A 1 286 ? 3.232 -1.140 -0.665 1.00 47.94 286 ILE A N 1
ATOM 2280 C CA . ILE A 1 286 ? 4.136 -1.159 -1.819 1.00 47.94 286 ILE A CA 1
ATOM 2281 C C . ILE A 1 286 ? 4.608 -2.605 -2.031 1.00 47.94 286 ILE A C 1
ATOM 2283 O O . ILE A 1 286 ? 5.472 -3.070 -1.294 1.00 47.94 286 ILE A O 1
ATOM 2287 N N . ASN A 1 287 ? 3.941 -3.320 -2.946 1.00 48.00 287 ASN A N 1
ATOM 2288 C CA . ASN A 1 287 ? 4.494 -4.266 -3.933 1.00 48.00 287 ASN A CA 1
ATOM 2289 C C . ASN A 1 287 ? 3.356 -5.041 -4.627 1.00 48.00 287 ASN A C 1
ATOM 2291 O O . ASN A 1 287 ? 2.705 -5.879 -4.006 1.00 48.00 287 ASN A O 1
ATOM 2295 N N . ARG A 1 288 ? 3.137 -4.752 -5.919 1.00 43.22 288 ARG A N 1
ATOM 2296 C CA . ARG A 1 288 ? 2.546 -5.648 -6.938 1.00 43.22 288 ARG A CA 1
ATOM 2297 C C . ARG A 1 288 ? 2.713 -5.012 -8.325 1.00 43.22 288 ARG A C 1
ATOM 2299 O O . ARG A 1 288 ? 1.772 -4.435 -8.865 1.00 43.22 288 ARG A O 1
ATOM 2306 N N . ARG A 1 289 ? 3.942 -5.008 -8.846 1.00 41.16 289 ARG A N 1
ATOM 2307 C CA . ARG A 1 289 ? 4.255 -4.515 -10.202 1.00 41.16 289 ARG A CA 1
ATOM 2308 C C . ARG A 1 289 ? 5.498 -5.194 -10.798 1.00 41.16 289 ARG A C 1
ATOM 2310 O O . ARG A 1 289 ? 6.281 -4.553 -11.482 1.00 41.16 289 ARG A O 1
ATOM 2317 N N . GLU A 1 290 ? 5.683 -6.462 -10.446 1.00 46.75 290 GLU A N 1
ATOM 2318 C CA . GLU A 1 290 ? 6.833 -7.299 -10.828 1.00 46.75 290 GLU A CA 1
ATOM 2319 C C . GLU A 1 290 ? 6.349 -8.623 -11.464 1.00 46.75 290 GLU A C 1
ATOM 2321 O O . GLU A 1 290 ? 6.984 -9.140 -12.371 1.00 46.75 290 GLU A O 1
ATOM 2326 N N . GLU A 1 291 ? 5.161 -9.116 -11.078 1.00 48.38 291 GLU A N 1
ATOM 2327 C CA . GLU A 1 291 ? 4.561 -10.373 -11.573 1.00 48.38 291 GLU A CA 1
ATOM 2328 C C . GLU A 1 291 ? 4.081 -10.326 -13.044 1.00 48.38 291 GLU A C 1
ATOM 2330 O O . GLU A 1 291 ? 3.794 -11.373 -13.613 1.00 48.38 291 GLU A O 1
ATOM 2335 N N . GLU A 1 292 ? 3.989 -9.146 -13.675 1.00 44.22 292 GLU A N 1
ATOM 2336 C CA . GLU A 1 292 ? 3.575 -9.003 -15.089 1.00 44.22 292 GLU A CA 1
ATOM 2337 C C . GLU A 1 292 ? 4.765 -8.952 -16.074 1.00 44.22 292 GLU A C 1
ATOM 2339 O O . GLU A 1 292 ? 4.555 -9.113 -17.273 1.00 44.22 292 GLU A O 1
ATOM 2344 N N . GLU A 1 293 ? 6.011 -8.771 -15.607 1.00 45.25 293 GLU A N 1
ATOM 2345 C CA . GLU A 1 293 ? 7.199 -8.720 -16.487 1.00 45.25 293 GLU A CA 1
ATOM 2346 C C . GLU A 1 293 ? 7.881 -10.098 -16.674 1.00 45.25 293 GLU A C 1
ATOM 2348 O O . GLU A 1 293 ? 8.571 -10.306 -17.675 1.00 45.25 293 GLU A O 1
ATOM 2353 N N . GLU A 1 294 ? 7.659 -11.071 -15.775 1.00 48.06 294 GLU A N 1
ATOM 2354 C CA . GLU A 1 294 ? 8.251 -12.420 -15.893 1.00 48.06 294 GLU A CA 1
ATOM 2355 C C . GLU A 1 294 ? 7.610 -13.276 -17.010 1.00 48.06 294 GLU A C 1
ATOM 2357 O O . GLU A 1 294 ? 8.332 -13.984 -17.719 1.00 48.06 294 GLU A O 1
ATOM 2362 N N . GLU A 1 295 ? 6.287 -13.198 -17.235 1.00 44.19 295 GLU A N 1
ATOM 2363 C CA . GLU A 1 295 ? 5.624 -13.994 -18.291 1.00 44.19 295 GLU A CA 1
ATOM 2364 C C . GLU A 1 295 ? 6.014 -13.555 -19.716 1.00 44.19 295 GLU A C 1
ATOM 2366 O O . GLU A 1 295 ? 6.084 -14.397 -20.615 1.00 44.19 295 GLU A O 1
ATOM 2371 N N . GLU A 1 296 ? 6.316 -12.269 -19.945 1.00 45.78 296 GLU A N 1
ATOM 2372 C CA . GLU A 1 296 ? 6.737 -11.794 -21.273 1.00 45.78 296 GLU A CA 1
ATOM 2373 C C . GLU A 1 296 ? 8.212 -12.141 -21.572 1.00 45.78 296 GLU A C 1
ATOM 2375 O O . GLU A 1 296 ? 8.555 -12.414 -22.725 1.00 45.78 296 GLU A O 1
ATOM 2380 N N . GLN A 1 297 ? 9.083 -12.239 -20.555 1.00 45.62 297 GLN A N 1
ATOM 2381 C CA . GLN A 1 297 ? 10.485 -12.647 -20.748 1.00 45.62 297 GLN A CA 1
ATOM 2382 C C . GLN A 1 297 ? 10.659 -14.149 -21.022 1.00 45.62 297 GLN A C 1
ATOM 2384 O O . GLN A 1 297 ? 11.426 -14.510 -21.921 1.00 45.62 297 GLN A O 1
ATOM 2389 N N . ASP A 1 298 ? 9.929 -15.038 -20.334 1.00 43.69 298 ASP A N 1
ATOM 2390 C CA . ASP A 1 298 ? 10.097 -16.496 -20.507 1.00 43.69 298 ASP A CA 1
ATOM 2391 C C . ASP A 1 298 ? 9.666 -17.000 -21.910 1.00 43.69 298 ASP A C 1
ATOM 2393 O O . ASP A 1 298 ? 10.017 -18.111 -22.325 1.00 43.69 298 ASP A O 1
ATOM 2397 N N . HIS A 1 299 ? 8.963 -16.171 -22.692 1.00 43.34 299 HIS A N 1
ATOM 2398 C CA . HIS A 1 299 ? 8.627 -16.444 -24.096 1.00 43.34 299 HIS A CA 1
ATOM 2399 C C . HIS A 1 299 ? 9.702 -16.001 -25.110 1.00 43.34 299 HIS A C 1
ATOM 2401 O O . HIS A 1 299 ? 9.687 -16.469 -26.252 1.00 43.34 299 HIS A O 1
ATOM 2407 N N . VAL A 1 300 ? 10.655 -15.145 -24.717 1.00 48.09 300 VAL A N 1
ATOM 2408 C CA . VAL A 1 300 ? 11.709 -14.626 -25.612 1.00 48.09 300 VAL A CA 1
ATOM 2409 C C . VAL A 1 300 ? 12.933 -15.551 -25.666 1.00 48.09 300 VAL A C 1
ATOM 2411 O O . VAL A 1 300 ? 13.514 -15.713 -26.735 1.00 48.09 300 VAL A O 1
ATOM 2414 N N . GLU A 1 301 ? 13.295 -16.239 -24.577 1.00 48.00 301 GLU A N 1
ATOM 2415 C CA . GLU A 1 301 ? 14.477 -17.131 -24.536 1.00 48.00 301 GLU A CA 1
ATOM 2416 C C . GLU A 1 301 ? 14.316 -18.487 -25.271 1.00 48.00 301 GLU A C 1
ATOM 2418 O O . GLU A 1 301 ? 15.189 -19.352 -25.174 1.00 48.00 301 GLU A O 1
ATOM 2423 N N . LYS A 1 302 ? 13.211 -18.723 -25.999 1.00 49.50 302 LYS A N 1
ATOM 2424 C CA . LYS A 1 302 ? 12.869 -20.051 -26.563 1.00 49.50 302 LYS A CA 1
ATOM 2425 C C . LYS A 1 302 ? 12.760 -20.132 -28.100 1.00 49.50 302 LYS A C 1
ATOM 2427 O O . LYS A 1 302 ? 12.264 -21.146 -28.592 1.00 49.50 302 LYS A O 1
ATOM 2432 N N . ASN A 1 303 ? 13.238 -19.129 -28.851 1.00 39.25 303 ASN A N 1
ATOM 2433 C CA . ASN A 1 303 ? 13.307 -19.136 -30.330 1.00 39.25 303 ASN A CA 1
ATOM 2434 C C . ASN A 1 303 ? 14.688 -18.728 -30.867 1.00 39.25 303 ASN A C 1
ATOM 2436 O O . ASN A 1 303 ? 15.184 -17.665 -30.440 1.00 39.25 303 ASN A O 1
#

Sequence (303 aa):
MIFPVVLLSVTFLGLFSASQGSDESCYLSEEQEDDCAAVCYPIVKPLLRYFEKINEKDSQILQLQKDNSELHKKFADSQQKDLEKYAHISKLETAYLELQKRHWDVQDKFQQLQSRIQDVESLKAQIKLLEEQIRALNKTSELAVVKNGEMLANQLREEIEKLRSLGRSGERSNPEATAQAKGPSLPDHCPGSQEEEKVIQKIQIGGADPFKVVCYSDKKRGSGWIIVYNKVPGSNKFNRPFEEYVSGFGDVGTADEDEFFIGLQRLHLLTNGEPYEVHLDAIFGINRREEEEEEEQDHVEKN

Secondary structure (DSSP, 8-state):
-----------------------------HHHHHHHHHHHHHHHHHHHHHHHHHHHHHHHHHHHHHHHHHHHHHHHHHHHHHHHHHHHHHHHHHHHHHHHHHHHHHHHHHHHHHHHHHHHHHHHHHHHHHHHHHHHHHHHHHHHHHHHHHHHHHHHHHHHHHTT-----------------PPPPPPSS--S--SSSEEEEEE--TTS--EEEEEEEETTTEEEEEE-EE--TT--TT---HHHHHH-BS---SSTT--EE--HHHHHHHHTSS-----------S--SSTTTHHHHTTTTT-

Foldseek 3Di:
DDDDDDPPPPPPPDPPPPPPDDPPPPPDPPVVVVVVCVVCVVVCVVVVVVVVVVVVVVVVVVVVVVVVVVVVVVVVVVVVVVVVVVVVVVVVVVVVVVVVVVVVVVVVVVVVVVVVVVVVVVVVVVVVVVVVVVVVVVVVVVVCVVVVVVVVVVVVVVVVVCVVPVDDDDDDDDDDDDDDDDDDDFAAWWDQDDPDQWDWGFHDFVPDDTDIWIWGADPVPGTTDTDQFADDPPDPPPVDDVVCQQCKDFDHDDDNHGGIHNHPVVVCSVPVPDHDDDDDDDDDDPDDDPVVVVVVVVVVVPD

pLDDT: mean 79.24, std 21.78, range [27.94, 98.12]